Protein AF-A0A7J2KD74-F1 (afdb_monomer_lite)

Secondary structure (DSSP, 8-state):
--SSSTTSS-------GGGGS-HHHHHHHHHHHHHHHHHHGGGGGT-TT-S--STHHHHHHHHHHHHHS-HHIIIIIS-HHHHHHHHHHHHHTTGGGSS-HHHHTTTS---SSHHHHHHHHHHHHHHHHHHHHHHHGGGGT---HHHHHHHHHHHHTTSTTS-GGGS-S-EEEEETTEEEEE-HHHHHHHHHHHHHHTTSSTTS-GGG--HHHHTTS---

pLDDT: mean 84.34, std 18.91, range [33.09, 98.69]

Radius of gyration: 19.99 Å; chains: 1; bounding box: 58×49×63 Å

Structure (mmCIF, N/CA/C/O backbone):
data_AF-A0A7J2KD74-F1
#
_entry.id   AF-A0A7J2KD74-F1
#
loop_
_atom_site.group_PDB
_atom_site.id
_atom_site.type_symbol
_atom_site.label_atom_id
_atom_site.label_alt_id
_atom_site.label_comp_id
_atom_site.label_asym_id
_atom_site.label_entity_id
_atom_site.label_seq_id
_atom_site.pdbx_PDB_ins_code
_atom_site.Cartn_x
_atom_site.Cartn_y
_atom_site.Cartn_z
_atom_site.occupancy
_atom_site.B_iso_or_equiv
_atom_site.auth_seq_id
_atom_site.auth_comp_id
_atom_site.auth_asym_id
_atom_site.auth_atom_id
_atom_site.pdbx_PDB_model_num
ATOM 1 N N . MET A 1 1 ? -39.754 -35.408 4.723 1.00 40.84 1 MET A N 1
ATOM 2 C CA . MET A 1 1 ? -38.298 -35.211 4.537 1.00 40.84 1 MET A CA 1
ATOM 3 C C . MET A 1 1 ? -37.982 -34.084 3.537 1.00 40.84 1 MET A C 1
ATOM 5 O O . MET A 1 1 ? -36.941 -34.108 2.909 1.00 40.84 1 MET A O 1
ATOM 9 N N . GLU A 1 2 ? -38.824 -33.046 3.433 1.00 35.72 2 GLU A N 1
ATOM 10 C CA . GLU A 1 2 ? -38.677 -31.983 2.409 1.00 35.72 2 GLU A CA 1
ATOM 11 C C . GLU A 1 2 ? -38.550 -30.560 2.982 1.00 35.72 2 GLU A C 1
ATOM 13 O O . GLU A 1 2 ? -38.469 -29.590 2.240 1.00 35.72 2 GLU A O 1
ATOM 18 N N . LYS A 1 3 ? -38.487 -30.402 4.312 1.00 38.59 3 LYS A N 1
ATOM 19 C CA . LYS A 1 3 ? -38.403 -29.081 4.970 1.00 38.59 3 LYS A CA 1
ATOM 20 C C . LYS A 1 3 ? -37.010 -28.699 5.493 1.00 38.59 3 LYS A C 1
ATOM 22 O O . LYS A 1 3 ? -36.884 -27.681 6.161 1.00 38.59 3 LYS A O 1
ATOM 27 N N . ILE A 1 4 ? -35.968 -29.481 5.191 1.00 39.81 4 ILE A N 1
ATOM 28 C CA . ILE A 1 4 ? -34.598 -29.238 5.697 1.00 39.81 4 ILE A CA 1
ATOM 29 C C . ILE A 1 4 ? -33.640 -28.719 4.604 1.00 39.81 4 ILE A C 1
ATOM 31 O O . ILE A 1 4 ? -32.608 -28.138 4.921 1.00 39.81 4 ILE A O 1
ATOM 35 N N . LEU A 1 5 ? -33.989 -28.820 3.316 1.00 33.09 5 LEU A N 1
ATOM 36 C CA . LEU A 1 5 ? -33.055 -28.503 2.220 1.00 33.09 5 LEU A CA 1
ATOM 37 C C . LEU A 1 5 ? -33.202 -27.099 1.611 1.00 33.09 5 LEU A C 1
ATOM 39 O O . LEU A 1 5 ? -32.351 -26.676 0.835 1.00 33.09 5 LEU A O 1
ATOM 43 N N . THR A 1 6 ? -34.213 -26.320 1.995 1.00 34.41 6 THR A N 1
ATOM 44 C CA . THR A 1 6 ? -34.460 -24.977 1.433 1.00 34.41 6 THR A CA 1
ATOM 45 C C . THR A 1 6 ? -33.756 -23.830 2.163 1.00 34.41 6 THR A C 1
ATOM 47 O O . THR A 1 6 ? -33.955 -22.673 1.801 1.00 34.41 6 THR A O 1
ATOM 50 N N . ASN A 1 7 ? -32.890 -24.116 3.144 1.00 35.47 7 ASN A N 1
ATOM 51 C CA . ASN A 1 7 ? -32.204 -23.084 3.937 1.00 35.47 7 ASN A CA 1
ATOM 52 C C . ASN A 1 7 ? -30.671 -23.032 3.774 1.00 35.47 7 ASN A C 1
ATOM 54 O O . ASN A 1 7 ? -30.022 -22.261 4.473 1.00 35.47 7 ASN A O 1
ATOM 58 N N . ILE A 1 8 ? -30.082 -23.801 2.849 1.00 37.22 8 ILE A N 1
ATOM 59 C CA . ILE A 1 8 ? -28.614 -23.845 2.657 1.00 37.22 8 ILE A CA 1
ATOM 60 C C . ILE A 1 8 ? -28.118 -22.834 1.598 1.00 37.22 8 ILE A C 1
ATOM 62 O O . ILE A 1 8 ? -26.941 -22.494 1.581 1.00 37.22 8 ILE A O 1
ATOM 66 N N . PHE A 1 9 ? -29.006 -22.262 0.774 1.00 33.84 9 PHE A N 1
ATOM 67 C CA . PHE A 1 9 ? -28.626 -21.343 -0.318 1.00 33.84 9 PHE A CA 1
ATOM 68 C C . PHE A 1 9 ? -29.304 -19.967 -0.288 1.00 33.84 9 PHE A C 1
ATOM 70 O O . PHE A 1 9 ? -29.280 -19.238 -1.278 1.00 33.84 9 PHE A O 1
ATOM 77 N N . ARG A 1 10 ? -29.846 -19.535 0.856 1.00 33.69 10 ARG A N 1
ATOM 78 C CA . ARG A 1 10 ? -29.953 -18.091 1.104 1.00 33.69 10 ARG A CA 1
ATOM 79 C C . ARG A 1 10 ? -28.596 -17.630 1.607 1.00 33.69 10 ARG A C 1
ATOM 81 O O . ARG A 1 10 ? -28.381 -17.566 2.813 1.00 33.69 10 ARG A O 1
ATOM 88 N N . LEU A 1 11 ? -27.673 -17.374 0.674 1.00 36.84 11 LEU A N 1
ATOM 89 C CA . LEU A 1 11 ? -26.428 -16.680 0.994 1.00 36.84 11 LEU A CA 1
ATOM 90 C C . LEU A 1 11 ? -26.834 -15.417 1.772 1.00 36.84 11 LEU A C 1
ATOM 92 O O . LEU A 1 11 ? -27.604 -14.610 1.237 1.00 36.84 11 LEU A O 1
ATOM 96 N N . PRO A 1 12 ? -26.420 -15.260 3.043 1.00 41.44 12 PRO A N 1
ATOM 97 C CA . PRO A 1 12 ? -26.664 -14.015 3.757 1.00 41.44 12 PRO A CA 1
ATOM 98 C C . PRO A 1 12 ? -26.075 -12.890 2.906 1.00 41.44 12 PRO A C 1
ATOM 100 O O . PRO A 1 12 ? -25.105 -13.137 2.190 1.00 41.44 12 PRO A O 1
ATOM 103 N N . LEU A 1 13 ? -26.647 -11.680 2.952 1.00 43.25 13 LEU A N 1
ATOM 104 C CA . LEU A 1 13 ? -26.007 -10.494 2.372 1.00 43.25 13 LEU A CA 1
ATOM 105 C C . LEU A 1 13 ? -24.520 -10.532 2.752 1.00 43.25 13 LEU A C 1
ATOM 107 O O . LEU A 1 13 ? -24.180 -10.301 3.913 1.00 43.25 13 LEU A O 1
ATOM 111 N N . HIS A 1 14 ? -23.651 -10.922 1.815 1.00 54.16 14 HIS A N 1
ATOM 112 C CA . HIS A 1 14 ? -22.238 -11.089 2.109 1.00 54.16 14 HIS A CA 1
ATOM 113 C C . HIS A 1 14 ? -21.704 -9.686 2.349 1.00 54.16 14 HIS A C 1
ATOM 115 O O . HIS A 1 14 ? -21.514 -8.915 1.408 1.00 54.16 14 HIS A O 1
ATOM 121 N N . TYR A 1 15 ? -21.521 -9.330 3.620 1.00 58.81 15 TYR A N 1
ATOM 122 C CA .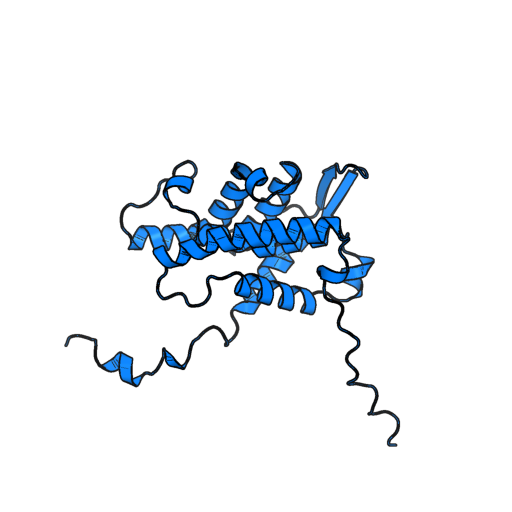 TYR A 1 15 ? -20.925 -8.061 3.991 1.00 58.81 15 TYR A CA 1
ATOM 123 C C . TYR A 1 15 ? -19.552 -7.975 3.326 1.00 58.81 15 TYR A C 1
ATOM 125 O O . TYR A 1 15 ? -18.703 -8.864 3.459 1.00 58.81 15 TYR A O 1
ATOM 133 N N . THR A 1 16 ? -19.349 -6.912 2.553 1.00 84.06 16 THR A N 1
ATOM 134 C CA . THR A 1 16 ? -18.037 -6.637 1.982 1.00 84.06 16 THR A CA 1
ATOM 135 C C . THR A 1 16 ? -17.144 -6.090 3.085 1.00 84.06 16 THR A C 1
ATOM 137 O O . THR A 1 16 ? -17.593 -5.358 3.962 1.00 84.06 16 THR A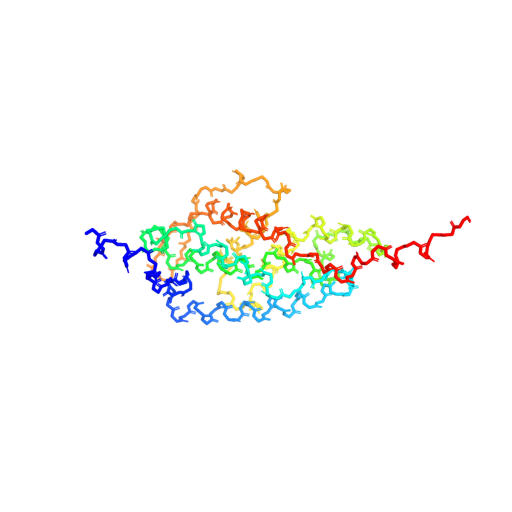 O 1
ATOM 140 N N . ILE A 1 17 ? -15.850 -6.394 3.059 1.00 89.19 17 ILE A N 1
ATOM 141 C CA . ILE A 1 17 ? -14.899 -5.869 4.050 1.00 89.19 17 ILE A CA 1
ATOM 142 C C . ILE A 1 17 ? -14.964 -4.327 4.166 1.00 89.19 17 ILE A C 1
ATOM 144 O O . ILE A 1 17 ? -14.778 -3.759 5.241 1.00 89.19 17 ILE A O 1
ATOM 148 N N . GLN A 1 18 ? -15.348 -3.646 3.083 1.00 88.94 18 GLN A N 1
ATOM 149 C CA . GLN A 1 18 ? -15.584 -2.203 3.026 1.00 88.94 18 GLN A CA 1
ATOM 150 C C . GLN A 1 18 ? -16.754 -1.729 3.913 1.00 88.94 18 GLN A C 1
ATOM 152 O O . GLN A 1 18 ? -16.738 -0.584 4.372 1.00 88.94 18 GLN A O 1
ATOM 157 N N . THR A 1 19 ? -17.767 -2.557 4.201 1.00 90.25 19 THR A N 1
ATOM 158 C CA . THR A 1 19 ? -18.873 -2.178 5.103 1.00 90.25 19 THR A CA 1
ATOM 159 C C . THR A 1 19 ? -18.422 -2.026 6.550 1.00 90.25 19 THR A C 1
ATOM 161 O O . THR A 1 19 ? -19.084 -1.326 7.308 1.00 90.25 19 THR A O 1
ATOM 164 N N . CYS A 1 20 ? -17.287 -2.624 6.926 1.00 89.69 20 CYS A N 1
ATOM 165 C CA . CYS A 1 20 ? -16.698 -2.507 8.261 1.00 89.69 20 CYS A CA 1
ATOM 166 C C . CYS A 1 20 ? -16.001 -1.151 8.493 1.00 89.69 20 CYS A C 1
ATOM 168 O O . CYS A 1 20 ? -15.504 -0.891 9.588 1.00 89.69 20 CYS A O 1
ATOM 170 N N . LEU A 1 21 ? -15.944 -0.284 7.473 1.00 93.69 21 LEU A N 1
ATOM 171 C CA . LEU A 1 21 ? -15.274 1.009 7.549 1.00 93.69 21 LEU A CA 1
ATOM 172 C C . LEU A 1 21 ? -16.235 2.171 7.855 1.00 93.69 21 LEU A C 1
ATOM 174 O O . LEU A 1 21 ? -17.292 2.279 7.218 1.00 93.69 21 LEU A O 1
ATOM 178 N N . PRO A 1 22 ? -15.838 3.112 8.735 1.00 94.00 22 PRO A N 1
ATOM 179 C CA . PRO A 1 22 ? -16.508 4.400 8.864 1.00 94.00 22 PRO A CA 1
ATOM 180 C C . PRO A 1 22 ? -16.363 5.234 7.581 1.00 94.00 22 PRO A C 1
ATOM 182 O O . PRO A 1 22 ? -15.432 5.054 6.788 1.00 94.00 22 PRO A O 1
ATOM 185 N N . THR A 1 23 ? -17.267 6.198 7.394 1.00 94.56 23 THR A N 1
ATOM 186 C CA . THR A 1 23 ? -17.315 7.073 6.208 1.00 94.56 23 THR A CA 1
ATOM 187 C C . THR A 1 23 ? -16.005 7.825 5.964 1.00 94.56 23 THR A C 1
ATOM 189 O O . THR A 1 23 ? -15.590 7.978 4.817 1.00 94.56 23 THR A O 1
ATOM 192 N N . SER A 1 24 ? -15.305 8.235 7.026 1.00 93.50 24 SER A N 1
ATOM 193 C CA . SER A 1 24 ? -14.005 8.911 6.927 1.00 93.50 24 SER A CA 1
ATOM 194 C C . SER A 1 24 ? -12.965 8.069 6.178 1.00 93.50 24 SER A C 1
ATOM 196 O O . SER A 1 24 ? -12.343 8.558 5.236 1.00 93.50 24 SER A O 1
ATOM 198 N N . TYR A 1 25 ? -12.819 6.785 6.518 1.00 95.62 25 TYR A N 1
ATOM 199 C CA . TYR A 1 25 ? -11.878 5.890 5.837 1.00 95.62 25 TYR A CA 1
ATOM 200 C C . TYR A 1 25 ? -12.321 5.537 4.419 1.00 95.62 25 TYR A C 1
ATOM 202 O O . TYR A 1 25 ? -11.478 5.467 3.527 1.00 95.62 25 TYR A O 1
ATOM 210 N N . LYS A 1 26 ? -13.628 5.403 4.166 1.00 95.56 26 LYS A N 1
ATOM 211 C CA . LYS A 1 26 ? -14.151 5.223 2.800 1.00 95.56 26 LYS A CA 1
ATOM 212 C C . LYS A 1 26 ? -13.781 6.402 1.892 1.00 95.56 26 LYS A C 1
ATOM 214 O O . LYS A 1 26 ? -13.341 6.191 0.764 1.00 95.56 26 LYS A O 1
ATOM 219 N N . ASN A 1 27 ? -13.876 7.633 2.398 1.00 95.00 27 ASN A N 1
ATOM 220 C CA . ASN A 1 27 ? -13.474 8.831 1.656 1.00 95.00 27 ASN A CA 1
ATOM 221 C C . ASN A 1 27 ? -11.962 8.868 1.386 1.00 95.00 27 ASN A C 1
ATOM 223 O O . ASN A 1 27 ? -11.555 9.174 0.264 1.00 95.00 27 ASN A O 1
ATOM 227 N N . LYS A 1 28 ? -11.127 8.497 2.369 1.00 95.69 28 LYS A N 1
ATOM 228 C CA . LYS A 1 28 ? -9.672 8.368 2.163 1.00 95.69 28 LYS A CA 1
ATOM 229 C C . LYS A 1 28 ? -9.358 7.334 1.079 1.00 95.69 28 LYS A C 1
ATOM 231 O O . LYS A 1 28 ? -8.619 7.642 0.149 1.00 95.69 28 LYS A O 1
ATOM 236 N N . LEU A 1 29 ? -9.990 6.159 1.126 1.00 97.19 29 LEU A N 1
ATOM 237 C CA . LEU A 1 29 ? -9.819 5.118 0.106 1.00 97.19 29 LEU A CA 1
ATOM 238 C C . LEU A 1 29 ? -10.246 5.576 -1.287 1.00 97.19 29 LEU A C 1
ATOM 240 O O . LEU A 1 29 ? -9.561 5.259 -2.251 1.00 97.19 29 LEU A O 1
ATOM 244 N N . LYS A 1 30 ? -11.324 6.357 -1.414 1.00 95.88 30 LYS A N 1
ATOM 245 C CA . LYS A 1 30 ? -11.745 6.919 -2.707 1.00 95.88 30 LYS A CA 1
ATOM 246 C C . LYS A 1 30 ? -10.653 7.799 -3.325 1.00 95.88 30 LYS A C 1
ATOM 248 O O . LYS A 1 30 ? -10.404 7.709 -4.526 1.00 95.88 30 LYS A O 1
ATOM 253 N N . ASN A 1 31 ? -9.982 8.618 -2.514 1.00 95.19 31 ASN A N 1
ATOM 254 C CA . ASN A 1 31 ? -8.880 9.467 -2.973 1.00 95.19 31 ASN A CA 1
ATOM 255 C C . ASN A 1 31 ? -7.643 8.644 -3.352 1.00 95.19 31 ASN A C 1
ATOM 257 O O . ASN A 1 31 ? -7.072 8.871 -4.420 1.00 95.19 31 ASN A O 1
ATOM 261 N N . ILE A 1 32 ? -7.288 7.653 -2.528 1.00 97.50 32 ILE A N 1
ATOM 262 C CA . ILE A 1 32 ? -6.190 6.716 -2.801 1.00 97.50 32 ILE A CA 1
ATOM 263 C C . ILE A 1 32 ? -6.448 5.968 -4.111 1.00 97.50 32 ILE A C 1
ATOM 265 O O . ILE A 1 32 ? -5.613 6.022 -5.009 1.00 97.50 32 ILE A O 1
ATOM 269 N N . LYS A 1 33 ? -7.634 5.364 -4.264 1.00 96.06 33 LYS A N 1
ATOM 270 C CA . LYS A 1 33 ? -8.075 4.673 -5.481 1.00 96.06 33 LYS A CA 1
ATOM 271 C C . LYS A 1 33 ? -7.946 5.577 -6.704 1.00 96.06 33 LYS A C 1
ATOM 273 O O . LYS A 1 33 ? -7.356 5.171 -7.701 1.00 96.06 33 LYS A O 1
ATOM 278 N N . ARG A 1 34 ? -8.455 6.815 -6.631 1.00 94.94 34 ARG A N 1
ATOM 279 C CA . ARG A 1 34 ? -8.388 7.779 -7.743 1.00 94.94 34 ARG A CA 1
ATOM 280 C C . ARG A 1 34 ? -6.946 8.065 -8.159 1.00 94.94 34 ARG A C 1
ATOM 282 O O . ARG A 1 34 ? -6.654 8.084 -9.351 1.00 94.94 34 ARG A O 1
ATOM 289 N N . HIS A 1 35 ? -6.057 8.301 -7.196 1.00 95.56 35 HIS A N 1
ATOM 290 C CA . HIS A 1 35 ? -4.662 8.613 -7.495 1.00 95.56 35 HIS A CA 1
ATOM 291 C C . HIS A 1 35 ? -3.889 7.390 -8.005 1.00 95.56 35 HIS A C 1
ATOM 293 O O . HIS A 1 35 ? -3.173 7.503 -8.996 1.00 95.56 35 HIS A O 1
ATOM 299 N N . ALA A 1 36 ? -4.093 6.218 -7.399 1.00 95.62 36 ALA A N 1
ATOM 300 C CA . ALA A 1 36 ? -3.517 4.963 -7.869 1.00 95.62 36 ALA A CA 1
ATOM 301 C C . ALA A 1 36 ? -3.945 4.652 -9.311 1.00 95.62 36 ALA A C 1
ATOM 303 O O . ALA A 1 36 ? -3.089 4.382 -10.145 1.00 95.62 36 ALA A O 1
ATOM 304 N N . SER A 1 37 ? -5.236 4.806 -9.632 1.00 92.81 37 SER A N 1
ATOM 305 C CA . SER A 1 37 ? -5.760 4.628 -10.999 1.00 92.81 37 SER A CA 1
ATOM 306 C C . SER A 1 37 ? -5.073 5.570 -11.993 1.00 92.81 37 SER A C 1
ATOM 308 O O . SER A 1 37 ? -4.687 5.164 -13.083 1.00 92.81 37 SER A O 1
ATOM 310 N N . PHE A 1 38 ? -4.879 6.840 -11.616 1.00 92.62 38 PHE A N 1
ATOM 311 C CA . PHE A 1 38 ? -4.185 7.812 -12.464 1.00 92.62 38 PHE A CA 1
ATOM 312 C C . PHE A 1 38 ? -2.737 7.398 -12.769 1.00 92.62 38 PHE A C 1
ATOM 314 O O . PHE A 1 38 ? -2.297 7.538 -13.907 1.00 92.62 38 PHE A O 1
ATOM 321 N N . ILE A 1 39 ? -2.010 6.876 -11.777 1.00 93.56 39 ILE A N 1
ATOM 322 C CA . ILE A 1 39 ? -0.637 6.386 -11.966 1.00 93.56 39 ILE A CA 1
ATOM 323 C C . ILE A 1 39 ? -0.639 5.126 -12.836 1.00 93.56 39 ILE A C 1
ATOM 325 O O . ILE A 1 39 ? 0.099 5.062 -13.816 1.00 93.56 39 ILE A O 1
ATOM 329 N N . LEU A 1 40 ? -1.487 4.147 -12.515 1.00 90.94 40 LEU A N 1
ATOM 330 C CA . LEU A 1 40 ? -1.540 2.848 -13.190 1.00 90.94 40 LEU A CA 1
ATOM 331 C C . LEU A 1 40 ? -1.846 2.961 -14.685 1.00 90.94 40 LEU A C 1
ATOM 333 O O . LEU A 1 40 ? -1.246 2.229 -15.467 1.00 90.94 40 LEU A O 1
ATOM 337 N N . ARG A 1 41 ? -2.646 3.945 -15.113 1.00 87.88 41 ARG A N 1
ATOM 338 C CA . ARG A 1 41 ? -2.886 4.231 -16.541 1.00 87.88 41 ARG A CA 1
ATOM 339 C C . ARG A 1 41 ? -1.613 4.470 -17.352 1.00 87.88 41 ARG A C 1
ATOM 341 O O . ARG A 1 41 ? -1.605 4.220 -18.550 1.00 87.88 41 ARG A O 1
ATOM 348 N N . ASN A 1 42 ? -0.531 4.943 -16.734 1.00 88.88 42 ASN A N 1
ATOM 349 C CA . ASN A 1 42 ? 0.737 5.146 -17.439 1.00 88.88 42 ASN A CA 1
ATOM 350 C C . ASN A 1 42 ? 1.477 3.837 -17.738 1.00 88.88 42 ASN A C 1
ATOM 352 O O . ASN A 1 42 ? 2.375 3.847 -18.576 1.00 88.88 42 ASN A O 1
ATOM 356 N N . SER A 1 43 ? 1.124 2.723 -17.092 1.00 85.25 43 SER A N 1
ATOM 357 C CA . SER A 1 43 ? 1.774 1.426 -17.326 1.00 85.25 43 SER A CA 1
ATOM 358 C C . SER A 1 43 ? 1.631 0.950 -18.776 1.00 85.25 43 SER A C 1
ATOM 360 O O . SER A 1 43 ? 2.544 0.308 -19.293 1.00 85.25 43 SER A O 1
ATOM 362 N N . ILE A 1 44 ? 0.566 1.361 -19.479 1.00 80.94 44 ILE A N 1
ATOM 363 C CA . ILE A 1 44 ? 0.349 1.057 -20.901 1.00 80.94 44 ILE A CA 1
ATOM 364 C C . ILE A 1 44 ? 1.488 1.566 -21.796 1.00 80.94 44 ILE A C 1
ATOM 366 O O . ILE A 1 44 ? 1.793 0.953 -22.814 1.00 80.94 44 ILE A O 1
ATOM 370 N N . LYS A 1 45 ? 2.187 2.638 -21.386 1.00 81.38 45 LYS A N 1
ATOM 371 C CA . LYS A 1 45 ? 3.364 3.168 -22.099 1.00 81.38 45 LYS A CA 1
ATOM 372 C C . LYS A 1 45 ? 4.527 2.173 -22.116 1.00 81.38 45 LYS A C 1
ATOM 374 O O . LYS A 1 45 ? 5.369 2.221 -23.008 1.00 81.38 45 LYS A O 1
ATOM 379 N N . PHE A 1 46 ? 4.594 1.296 -21.115 1.00 78.81 46 PHE A N 1
ATOM 380 C CA . PHE A 1 46 ? 5.672 0.324 -20.941 1.00 78.81 46 PHE A CA 1
ATOM 381 C C . PHE A 1 46 ? 5.220 -1.103 -21.277 1.00 78.81 46 PHE A C 1
ATOM 383 O O . PHE A 1 46 ? 6.050 -1.924 -21.670 1.00 78.81 46 PHE A O 1
ATOM 390 N N . PHE A 1 47 ? 3.923 -1.399 -21.162 1.00 78.50 47 PHE A N 1
ATOM 391 C CA . PHE A 1 47 ? 3.362 -2.745 -21.284 1.00 78.50 47 PHE A CA 1
ATOM 392 C C . PHE A 1 47 ? 2.096 -2.781 -22.159 1.00 78.50 47 PHE A C 1
ATOM 394 O O . PHE A 1 47 ? 1.026 -3.162 -21.704 1.00 78.50 47 PHE A O 1
ATOM 401 N N . GLU A 1 48 ? 2.239 -2.430 -23.438 1.00 62.00 48 GLU A N 1
ATOM 402 C CA . GLU A 1 48 ? 1.147 -2.344 -24.429 1.00 62.00 48 GLU A CA 1
ATOM 403 C C . GLU A 1 48 ? 0.239 -3.592 -24.513 1.00 62.00 48 GLU A C 1
ATOM 405 O O . GLU A 1 48 ? -0.966 -3.461 -24.693 1.00 62.00 48 GLU A O 1
ATOM 410 N N . TYR A 1 49 ? 0.796 -4.797 -24.336 1.00 56.06 49 TYR A N 1
ATOM 411 C CA . TYR A 1 49 ? 0.066 -6.073 -24.448 1.00 56.06 49 TYR A CA 1
ATOM 412 C C . TYR A 1 49 ? -0.315 -6.705 -23.096 1.00 56.06 49 TYR A C 1
ATOM 414 O O . TYR A 1 49 ? -0.753 -7.854 -23.059 1.00 56.06 49 TYR A O 1
ATOM 422 N N . TYR A 1 50 ? -0.115 -6.008 -21.972 1.00 54.06 50 TYR A N 1
ATOM 423 C CA . TYR A 1 50 ? -0.588 -6.480 -20.668 1.00 54.06 50 TYR A CA 1
ATOM 424 C C . TYR A 1 50 ? -2.012 -5.971 -20.433 1.00 54.06 50 TYR A C 1
ATOM 426 O O . TYR A 1 50 ? -2.242 -4.789 -20.204 1.00 54.06 50 TYR A O 1
ATOM 434 N N . VAL A 1 51 ? -2.964 -6.896 -20.517 1.00 50.44 51 VAL A N 1
ATOM 435 C CA . VAL A 1 51 ? -4.403 -6.628 -20.680 1.00 50.44 51 VAL A CA 1
ATOM 436 C C . VAL A 1 51 ? -5.101 -6.162 -19.392 1.00 50.44 51 VAL A C 1
ATOM 438 O O . VAL A 1 51 ? -6.193 -5.614 -19.453 1.00 50.44 51 VAL A O 1
ATOM 441 N N . ASP A 1 52 ? -4.461 -6.280 -18.230 1.00 56.47 52 ASP A N 1
ATOM 442 C CA . ASP A 1 52 ? -5.052 -5.917 -16.936 1.00 56.47 52 ASP A CA 1
ATOM 443 C C . ASP A 1 52 ? -4.130 -4.959 -16.173 1.00 56.47 52 ASP A C 1
ATOM 445 O O . ASP A 1 52 ? -3.313 -5.360 -15.342 1.00 56.47 52 ASP A O 1
ATOM 449 N N . HIS A 1 53 ? -4.235 -3.670 -16.478 1.00 58.81 53 HIS A N 1
ATOM 450 C CA . HIS A 1 53 ? -3.478 -2.613 -15.802 1.00 58.81 53 HIS A CA 1
ATOM 451 C C . HIS A 1 53 ? -4.361 -1.477 -15.302 1.00 58.81 53 HIS A C 1
ATOM 453 O O . HIS A 1 53 ? -3.958 -0.313 -15.250 1.00 58.81 53 HIS A O 1
ATOM 459 N N . ASP A 1 54 ? -5.577 -1.819 -14.913 1.00 70.00 54 ASP A N 1
ATOM 460 C CA . ASP A 1 54 ? -6.515 -0.837 -14.425 1.00 70.00 54 ASP A CA 1
ATOM 461 C C . ASP A 1 54 ? -7.062 -1.294 -13.071 1.00 70.00 54 ASP A C 1
ATOM 463 O O . ASP A 1 54 ? -6.876 -2.434 -12.628 1.00 70.00 54 ASP A O 1
ATOM 467 N N . ILE A 1 55 ? -7.580 -0.336 -12.321 1.00 83.75 55 ILE A N 1
ATOM 468 C CA . ILE A 1 55 ? -7.969 -0.456 -10.914 1.00 83.75 55 ILE A CA 1
ATOM 469 C C . ILE A 1 55 ? -8.887 -1.663 -10.612 1.00 83.75 55 ILE A C 1
ATOM 471 O O . ILE A 1 55 ? -9.005 -2.086 -9.463 1.00 83.75 55 ILE A O 1
ATOM 475 N N . GLU A 1 56 ? -9.498 -2.236 -11.643 1.00 84.19 56 GLU A N 1
ATOM 476 C CA . GLU A 1 56 ? -10.221 -3.500 -11.709 1.00 84.19 56 GLU A CA 1
ATOM 477 C C . GLU A 1 56 ? -9.424 -4.672 -11.124 1.00 84.19 56 GLU A C 1
ATOM 479 O O . GLU A 1 56 ? -10.004 -5.460 -10.379 1.00 84.19 56 GLU A O 1
ATOM 484 N N . HIS A 1 57 ? -8.110 -4.768 -11.378 1.00 86.94 57 HIS A N 1
ATOM 485 C CA . HIS A 1 57 ? -7.252 -5.787 -10.751 1.00 86.94 57 HIS A CA 1
ATOM 486 C C . HIS A 1 57 ? -7.298 -5.668 -9.228 1.00 86.94 57 HIS A C 1
ATOM 488 O O . HIS A 1 57 ? -7.631 -6.620 -8.524 1.00 86.94 57 HIS A O 1
ATOM 494 N N . ALA A 1 58 ? -7.080 -4.461 -8.707 1.00 91.44 58 ALA A N 1
ATOM 495 C CA . ALA A 1 58 ? -7.163 -4.223 -7.273 1.00 91.44 58 ALA A CA 1
ATOM 496 C C . ALA A 1 58 ? -8.566 -4.532 -6.715 1.00 91.44 58 ALA A C 1
ATOM 498 O O . ALA A 1 58 ? -8.670 -5.071 -5.618 1.00 91.44 58 ALA A O 1
ATOM 499 N N . GLU A 1 59 ? -9.646 -4.251 -7.452 1.00 92.25 59 GLU A N 1
ATOM 500 C CA . GLU A 1 59 ? -11.013 -4.602 -7.033 1.00 92.25 59 GLU A CA 1
ATOM 501 C C . GLU A 1 59 ? -11.246 -6.121 -6.980 1.00 92.25 59 GLU A C 1
ATOM 503 O O . GLU A 1 59 ? -11.868 -6.609 -6.031 1.00 92.25 59 GLU A O 1
ATOM 508 N N . ARG A 1 60 ? -10.709 -6.892 -7.935 1.00 90.81 60 ARG A N 1
ATOM 509 C CA . ARG A 1 60 ? -10.748 -8.364 -7.882 1.00 90.81 60 ARG A CA 1
ATOM 510 C C . ARG A 1 60 ? -9.945 -8.900 -6.702 1.00 90.81 60 ARG A C 1
ATOM 512 O O . ARG A 1 60 ? -10.447 -9.740 -5.956 1.00 90.81 60 ARG A O 1
ATOM 519 N N . VAL A 1 61 ? -8.760 -8.347 -6.443 1.00 92.81 61 VAL A N 1
ATOM 520 C CA . VAL A 1 61 ? -7.967 -8.690 -5.253 1.00 92.81 61 VAL A CA 1
ATOM 521 C C . VAL A 1 61 ? -8.745 -8.372 -3.971 1.00 92.81 61 VAL A C 1
ATOM 523 O O . VAL A 1 61 ? -8.786 -9.199 -3.062 1.00 92.81 61 VAL A O 1
ATOM 526 N N . ILE A 1 62 ? -9.447 -7.236 -3.890 1.00 95.00 62 ILE A N 1
ATOM 527 C CA . ILE A 1 62 ? -10.328 -6.908 -2.752 1.00 95.00 62 ILE A CA 1
ATOM 528 C C . ILE A 1 62 ? -11.467 -7.926 -2.619 1.00 95.00 62 ILE A C 1
ATOM 530 O O . ILE A 1 62 ? -11.810 -8.317 -1.499 1.00 95.00 62 ILE A O 1
ATOM 534 N N . HIS A 1 63 ? -12.049 -8.376 -3.732 1.00 92.62 63 HIS A N 1
ATOM 535 C CA . HIS A 1 63 ? -13.065 -9.424 -3.722 1.00 92.62 63 HIS A CA 1
ATOM 536 C C . HIS A 1 63 ? -12.511 -10.735 -3.147 1.00 92.62 63 HIS A C 1
ATOM 538 O O . HIS A 1 63 ? -13.128 -11.315 -2.253 1.00 92.62 63 HIS A O 1
ATOM 544 N N . ILE A 1 64 ? -11.316 -11.150 -3.570 1.00 93.38 64 ILE A N 1
ATOM 545 C CA . ILE A 1 64 ? -10.636 -12.340 -3.043 1.00 93.38 64 ILE A CA 1
ATOM 546 C C . ILE A 1 64 ? -10.320 -12.171 -1.553 1.00 93.38 64 ILE A C 1
ATOM 548 O O . ILE A 1 64 ? -10.615 -13.066 -0.766 1.00 93.38 64 ILE A O 1
ATOM 552 N N . ILE A 1 65 ? -9.815 -11.010 -1.117 1.00 95.31 65 ILE A N 1
ATOM 553 C CA . ILE A 1 65 ? -9.621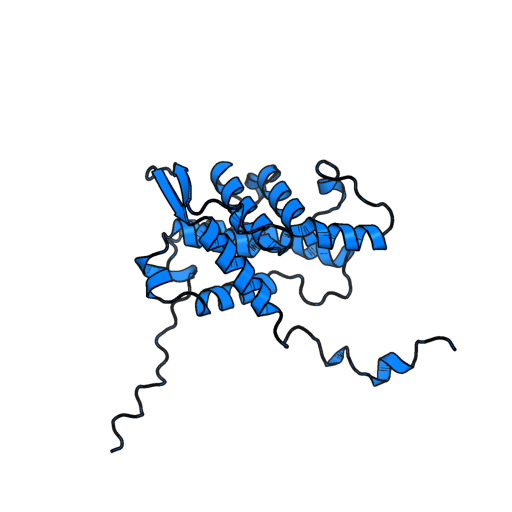 -10.698 0.312 1.00 95.31 65 ILE A CA 1
ATOM 554 C C . ILE A 1 65 ? -10.940 -10.869 1.078 1.00 95.31 65 ILE A C 1
ATOM 556 O O . ILE A 1 65 ? -10.959 -11.434 2.172 1.00 95.31 65 ILE A O 1
ATOM 560 N N . ASN A 1 66 ? -12.060 -10.414 0.512 1.00 93.25 66 ASN A N 1
ATOM 561 C CA . ASN A 1 66 ? -13.371 -10.546 1.140 1.00 93.25 66 ASN A CA 1
ATOM 562 C C . ASN A 1 66 ? -13.840 -12.007 1.272 1.00 93.25 66 ASN A C 1
ATOM 564 O O . ASN A 1 66 ? -14.598 -12.302 2.197 1.00 93.25 66 ASN A O 1
ATOM 568 N N . GLN A 1 67 ? -13.406 -12.891 0.370 1.00 91.19 67 GLN A N 1
ATOM 569 C CA . GLN A 1 67 ? -13.668 -14.332 0.430 1.00 91.19 67 GLN A CA 1
ATOM 570 C C . GLN A 1 67 ? -12.704 -15.071 1.370 1.00 91.19 67 GLN A C 1
ATOM 572 O O . GLN A 1 67 ? -13.123 -15.990 2.068 1.00 91.19 67 GLN A O 1
ATOM 577 N N . LEU A 1 68 ? -11.436 -14.653 1.428 1.00 92.06 68 LEU A N 1
ATOM 578 C CA . LEU A 1 68 ? -10.414 -15.238 2.302 1.00 92.06 68 LEU A CA 1
ATOM 579 C C . LEU A 1 68 ? -10.669 -14.956 3.784 1.00 92.06 68 LEU A C 1
ATOM 581 O O . LEU A 1 68 ? -10.383 -15.791 4.642 1.00 92.06 68 LEU A O 1
ATOM 585 N N . LEU A 1 69 ? -11.173 -13.765 4.107 1.00 92.00 69 LEU A N 1
ATOM 586 C CA . LEU A 1 69 ? -11.437 -13.376 5.486 1.00 92.00 69 LEU A CA 1
ATOM 587 C C . LEU A 1 69 ? -12.842 -13.814 5.902 1.00 92.00 69 LEU A C 1
ATOM 589 O O . LEU A 1 69 ? -13.829 -13.461 5.265 1.00 92.00 69 LEU A O 1
ATOM 593 N N . THR A 1 70 ? -12.952 -14.527 7.021 1.00 90.31 70 THR A N 1
ATOM 594 C CA . THR A 1 70 ? -14.254 -14.867 7.613 1.00 90.31 70 THR A CA 1
ATOM 595 C C . THR A 1 70 ? -14.907 -13.641 8.257 1.00 90.31 70 THR A C 1
ATOM 597 O O . THR A 1 70 ? -14.225 -12.680 8.620 1.00 90.31 70 THR A O 1
ATOM 600 N N . GLU A 1 71 ? -16.226 -13.671 8.476 1.00 87.19 71 GLU A N 1
ATOM 601 C CA . GLU A 1 71 ? -16.935 -12.590 9.186 1.00 87.19 71 GLU A CA 1
ATOM 602 C C . GLU A 1 71 ? -16.386 -12.350 10.600 1.00 87.19 71 GLU A C 1
ATOM 604 O O . GLU A 1 71 ? -16.329 -11.210 11.064 1.00 87.19 71 GLU A O 1
ATOM 609 N N . GLU A 1 72 ? -15.918 -13.406 11.273 1.00 87.94 72 GLU A N 1
ATOM 610 C CA . GLU A 1 72 ? -15.238 -13.282 12.563 1.00 87.94 72 GLU A CA 1
ATOM 611 C C . GLU A 1 72 ? -13.962 -12.443 12.434 1.00 87.94 72 GLU A C 1
ATOM 613 O O . GLU A 1 72 ? -13.745 -11.522 13.223 1.00 87.94 72 GLU A O 1
ATOM 618 N N . ILE A 1 73 ? -13.136 -12.706 11.417 1.00 88.12 73 ILE A N 1
ATOM 619 C CA . ILE A 1 73 ? -11.907 -11.941 11.201 1.00 88.12 73 ILE A CA 1
ATOM 620 C C . ILE A 1 73 ? -12.239 -10.491 10.829 1.00 88.12 73 ILE A C 1
ATOM 622 O O . ILE A 1 73 ? -11.706 -9.576 11.461 1.00 88.12 73 ILE A O 1
ATOM 626 N N . LYS A 1 74 ? -13.152 -10.276 9.869 1.00 86.62 74 LYS A N 1
ATOM 627 C CA . LYS A 1 74 ? -13.546 -8.937 9.396 1.00 86.62 74 LYS A CA 1
ATOM 628 C C . LYS A 1 74 ? -14.107 -8.059 10.515 1.00 86.62 74 LYS A C 1
ATOM 630 O O . LYS A 1 74 ? -13.794 -6.876 10.561 1.00 86.62 74 LYS A O 1
ATOM 635 N N . ARG A 1 75 ? -14.946 -8.616 11.397 1.00 83.62 75 ARG A N 1
ATOM 636 C CA . ARG A 1 75 ? -15.711 -7.828 12.383 1.00 83.62 75 ARG A CA 1
ATOM 637 C C . ARG A 1 75 ? -15.134 -7.835 13.790 1.00 83.62 75 ARG A C 1
ATOM 639 O O . ARG A 1 75 ? -15.391 -6.891 14.531 1.00 83.62 75 ARG A O 1
ATOM 646 N N . LYS A 1 76 ? -14.439 -8.903 14.193 1.00 84.19 76 LYS A N 1
ATOM 647 C CA . LYS A 1 76 ? -14.003 -9.089 15.588 1.00 84.19 76 LYS A CA 1
ATOM 648 C C . LYS A 1 76 ? -12.493 -9.041 15.774 1.00 84.19 76 LYS A C 1
ATOM 650 O O . LYS A 1 76 ? -12.053 -8.731 16.876 1.00 84.19 76 LYS A O 1
ATOM 655 N N . ARG A 1 77 ? -11.699 -9.360 14.743 1.00 88.56 77 ARG A N 1
ATOM 656 C CA . ARG A 1 77 ? -10.231 -9.431 14.874 1.00 88.56 77 ARG A CA 1
ATOM 657 C C . ARG A 1 77 ? -9.500 -8.261 14.231 1.00 88.56 77 ARG A C 1
ATOM 659 O O . ARG A 1 77 ? -8.515 -7.804 14.801 1.00 88.56 77 ARG A O 1
ATOM 666 N N . LEU A 1 78 ? -9.967 -7.779 13.081 1.00 93.44 78 LEU A N 1
ATOM 667 C CA . LEU A 1 78 ? -9.384 -6.615 12.420 1.00 93.44 78 LEU A CA 1
ATOM 668 C C . LEU A 1 78 ? -10.022 -5.318 12.909 1.00 93.44 78 LEU A C 1
ATOM 670 O O . LEU A 1 78 ? -11.243 -5.167 12.940 1.00 93.44 78 LEU A O 1
ATOM 674 N N . LYS A 1 79 ? -9.181 -4.340 13.238 1.00 94.56 79 LYS A N 1
ATOM 675 C CA . LYS A 1 79 ? -9.629 -2.976 13.529 1.00 94.56 79 LYS A CA 1
ATOM 676 C C . LYS A 1 79 ? -10.035 -2.285 12.223 1.00 94.56 79 LYS A C 1
ATOM 678 O O . LYS A 1 79 ? -9.384 -2.506 11.199 1.00 94.56 79 LYS A O 1
ATOM 683 N N . PRO A 1 80 ? -11.000 -1.344 12.239 1.00 95.06 80 PRO A N 1
ATOM 684 C CA . PRO A 1 80 ? -11.352 -0.570 11.046 1.00 95.06 80 PRO A CA 1
ATOM 685 C C . PRO A 1 80 ? -10.147 0.116 10.385 1.00 95.06 80 PRO A C 1
ATOM 687 O O . PRO A 1 80 ? -10.069 0.200 9.164 1.00 95.06 80 PRO A O 1
ATOM 690 N N . TYR A 1 81 ? -9.168 0.558 11.179 1.00 96.56 81 TYR A N 1
ATOM 691 C CA . TYR A 1 81 ? -7.941 1.149 10.650 1.00 96.56 81 TYR A CA 1
ATOM 692 C C . TYR A 1 81 ? -7.031 0.127 9.944 1.00 96.56 81 TYR A C 1
ATOM 694 O O . TYR A 1 81 ? -6.424 0.451 8.933 1.00 96.56 81 TYR A O 1
ATOM 702 N N . GLU A 1 82 ? -6.973 -1.126 10.406 1.00 97.81 82 GLU A N 1
ATOM 703 C CA . GLU A 1 82 ? -6.218 -2.196 9.731 1.00 97.81 82 GLU A CA 1
ATOM 704 C C . GLU A 1 82 ? -6.862 -2.582 8.398 1.00 97.81 82 GLU A C 1
ATOM 706 O O . GLU A 1 82 ? -6.160 -2.776 7.409 1.00 97.81 82 GLU A O 1
ATOM 711 N N . ILE A 1 83 ? -8.198 -2.618 8.350 1.00 97.62 83 ILE A N 1
ATOM 712 C CA . ILE A 1 83 ? -8.951 -2.806 7.104 1.00 97.62 83 ILE A CA 1
ATOM 713 C C . ILE A 1 83 ? -8.657 -1.658 6.135 1.00 97.62 83 ILE A C 1
ATOM 715 O O . ILE A 1 83 ? -8.392 -1.896 4.960 1.00 97.62 83 ILE A O 1
ATOM 719 N N . TYR A 1 84 ? -8.661 -0.414 6.622 1.00 97.94 84 TYR A N 1
ATOM 720 C CA . TYR A 1 84 ? -8.290 0.749 5.820 1.00 97.94 84 TYR A CA 1
ATOM 721 C C . TYR A 1 84 ? -6.878 0.606 5.232 1.00 97.94 84 TYR A C 1
ATOM 723 O O . TYR A 1 84 ? -6.715 0.762 4.024 1.00 97.94 84 TYR A O 1
ATOM 731 N N . LEU A 1 85 ? -5.883 0.260 6.053 1.00 98.44 85 LEU A N 1
ATOM 732 C CA . LEU A 1 85 ? -4.497 0.078 5.615 1.00 98.44 85 LEU A CA 1
ATOM 733 C C . LEU A 1 85 ? -4.359 -1.045 4.578 1.00 98.44 85 LEU A C 1
ATOM 735 O O . LEU A 1 85 ? -3.656 -0.869 3.585 1.00 98.44 85 LEU A O 1
ATOM 739 N N . LEU A 1 86 ? -5.056 -2.170 4.776 1.00 98.62 86 LEU A N 1
ATOM 740 C CA . LEU A 1 86 ? -5.073 -3.289 3.833 1.00 98.62 86 LEU A CA 1
ATOM 741 C C . LEU A 1 86 ? -5.643 -2.874 2.476 1.00 98.62 86 LEU A C 1
ATOM 743 O O . LEU A 1 86 ? -5.020 -3.119 1.445 1.00 98.62 86 LEU A O 1
ATOM 747 N N . LEU A 1 87 ? -6.805 -2.216 2.462 1.00 98.31 87 LEU A N 1
ATOM 748 C CA . LEU A 1 87 ? -7.441 -1.780 1.218 1.00 98.31 87 LEU A CA 1
ATOM 749 C C . LEU A 1 87 ? -6.644 -0.668 0.527 1.00 98.31 87 LEU A C 1
ATOM 751 O O . LEU A 1 87 ? -6.512 -0.683 -0.693 1.00 98.31 87 LEU A O 1
ATOM 755 N N . ALA A 1 88 ? -6.063 0.262 1.290 1.00 98.50 88 ALA A N 1
ATOM 756 C CA . ALA A 1 88 ? -5.178 1.293 0.758 1.00 98.50 88 ALA A CA 1
ATOM 757 C C . ALA A 1 88 ? -3.952 0.675 0.074 1.00 98.50 88 ALA A C 1
ATOM 759 O O . ALA A 1 88 ? -3.628 1.042 -1.053 1.00 98.50 88 ALA A O 1
ATOM 760 N N . ALA A 1 89 ? -3.307 -0.298 0.722 1.00 98.50 89 ALA A N 1
ATOM 761 C CA . ALA A 1 89 ? -2.194 -1.028 0.130 1.00 98.50 89 ALA A CA 1
ATOM 762 C C . ALA A 1 89 ? -2.630 -1.851 -1.089 1.00 98.50 89 ALA A C 1
ATOM 764 O O . ALA A 1 89 ? -1.901 -1.886 -2.071 1.00 98.50 89 ALA A O 1
ATOM 765 N N . THR A 1 90 ? -3.830 -2.437 -1.070 1.00 97.81 90 THR A N 1
ATOM 766 C CA . THR A 1 90 ? -4.368 -3.199 -2.209 1.00 97.81 90 THR A CA 1
ATOM 767 C C . THR A 1 90 ? -4.565 -2.311 -3.436 1.00 97.81 90 THR A C 1
ATOM 769 O O . THR A 1 90 ? -4.127 -2.677 -4.518 1.00 97.81 90 THR A O 1
ATOM 772 N N . TYR A 1 91 ? -5.124 -1.106 -3.295 1.00 97.62 91 TYR A N 1
ATOM 773 C CA . TYR A 1 91 ? -5.207 -0.168 -4.424 1.00 97.62 91 TYR A CA 1
ATOM 774 C C . TYR A 1 91 ? -3.838 0.289 -4.932 1.00 97.62 91 TYR A C 1
ATOM 776 O O . TYR A 1 91 ? -3.705 0.653 -6.096 1.00 97.62 91 TYR A O 1
ATOM 784 N N . CYS A 1 92 ? -2.830 0.289 -4.062 1.00 97.44 92 CYS A N 1
ATOM 785 C CA . CYS A 1 92 ? -1.510 0.813 -4.372 1.00 97.44 92 CYS A CA 1
ATOM 786 C C . CYS A 1 92 ? -0.473 -0.249 -4.768 1.00 97.44 92 CYS A C 1
ATOM 788 O O . CYS A 1 92 ? 0.629 0.139 -5.144 1.00 97.44 92 CYS A O 1
ATOM 790 N N . HIS A 1 93 ? -0.756 -1.551 -4.652 1.00 95.88 93 HIS A N 1
ATOM 791 C CA . HIS A 1 93 ? 0.299 -2.576 -4.675 1.00 95.88 93 HIS A CA 1
ATOM 792 C C . HIS A 1 93 ? 1.102 -2.598 -5.984 1.00 95.88 93 HIS A C 1
ATOM 794 O O . HIS A 1 93 ? 2.327 -2.717 -5.946 1.00 95.88 93 HIS A O 1
ATOM 800 N N . ASP A 1 94 ? 0.424 -2.337 -7.101 1.00 94.25 94 ASP A N 1
ATOM 801 C CA . ASP A 1 94 ? 1.003 -2.349 -8.444 1.00 94.25 94 ASP A CA 1
ATOM 802 C C . ASP A 1 94 ? 1.347 -0.967 -9.004 1.00 94.25 94 ASP A C 1
ATOM 804 O O . ASP A 1 94 ? 1.823 -0.869 -10.134 1.00 94.25 94 ASP A O 1
ATOM 808 N N . ILE A 1 95 ? 1.175 0.130 -8.251 1.00 95.38 95 ILE A N 1
ATOM 809 C CA . ILE A 1 95 ? 1.400 1.485 -8.804 1.00 95.38 95 ILE A CA 1
ATOM 810 C C . ILE A 1 95 ? 2.815 1.660 -9.359 1.00 95.38 95 ILE A C 1
ATOM 812 O O . ILE A 1 95 ? 3.008 2.457 -10.270 1.00 95.38 95 ILE A O 1
ATOM 816 N N . GLY A 1 96 ? 3.790 0.894 -8.851 1.00 94.62 96 GLY A N 1
ATOM 817 C CA . GLY A 1 96 ? 5.162 0.882 -9.350 1.00 94.62 96 GLY A CA 1
ATOM 818 C C . GLY A 1 96 ? 5.289 0.521 -10.832 1.00 94.62 96 GLY A C 1
ATOM 819 O O . GLY A 1 96 ? 6.275 0.901 -11.454 1.00 94.62 96 GLY A O 1
ATOM 820 N N . MET A 1 97 ? 4.286 -0.144 -11.408 1.00 92.50 97 MET A N 1
ATOM 821 C CA . MET A 1 97 ? 4.198 -0.455 -12.837 1.00 92.50 97 MET A CA 1
ATOM 822 C C . MET A 1 97 ? 3.872 0.771 -13.702 1.00 92.50 97 MET A C 1
ATOM 824 O O . MET A 1 97 ? 4.159 0.767 -14.897 1.00 92.50 97 MET A O 1
ATOM 828 N N . GLY A 1 98 ? 3.268 1.810 -13.115 1.00 92.31 98 GLY A N 1
ATOM 829 C CA . GLY A 1 98 ? 2.820 3.025 -13.804 1.00 92.31 98 GLY A CA 1
ATOM 830 C C . GLY A 1 98 ? 3.580 4.298 -13.418 1.00 92.31 98 GLY A C 1
ATOM 831 O O . GLY A 1 98 ? 3.220 5.388 -13.858 1.00 92.31 98 GLY A O 1
ATOM 832 N N . ILE A 1 99 ? 4.620 4.213 -12.586 1.00 94.19 99 ILE A N 1
ATOM 833 C CA . ILE A 1 99 ? 5.429 5.395 -12.264 1.00 94.19 99 ILE A CA 1
ATOM 834 C C . ILE A 1 99 ? 6.294 5.746 -13.475 1.00 94.19 99 ILE A C 1
ATOM 836 O O . ILE A 1 99 ? 6.960 4.882 -14.044 1.00 94.19 99 ILE A O 1
ATOM 840 N N . ASN A 1 100 ? 6.316 7.028 -13.845 1.00 92.19 100 ASN A N 1
ATOM 841 C CA . ASN A 1 100 ? 7.211 7.504 -14.895 1.00 92.19 100 ASN A CA 1
ATOM 842 C C . ASN A 1 100 ? 8.680 7.306 -14.450 1.00 92.19 100 ASN A C 1
ATOM 844 O O . ASN A 1 100 ? 9.023 7.706 -13.332 1.00 92.19 100 ASN A O 1
ATOM 848 N N . PRO A 1 101 ? 9.558 6.710 -15.277 1.00 90.31 101 PRO A N 1
ATOM 849 C CA . PRO A 1 101 ? 10.933 6.398 -14.892 1.00 90.31 101 PRO A CA 1
ATOM 850 C C . PRO A 1 101 ? 11.736 7.599 -14.373 1.00 90.31 101 PRO A C 1
ATOM 852 O O . PRO A 1 101 ? 12.583 7.435 -13.497 1.00 90.31 101 PRO A O 1
ATOM 855 N N . GLU A 1 102 ? 11.430 8.814 -14.828 1.00 90.56 102 GLU A N 1
ATOM 856 C CA . GLU A 1 102 ? 12.034 10.066 -14.358 1.00 90.56 102 GLU A CA 1
ATOM 857 C C . GLU A 1 102 ? 11.747 10.331 -12.873 1.00 90.56 102 GLU A C 1
ATOM 859 O O . GLU A 1 102 ? 12.574 10.910 -12.175 1.00 90.56 102 GLU A O 1
ATOM 864 N N . GLU A 1 103 ? 10.606 9.879 -12.345 1.00 92.12 103 GLU A N 1
ATOM 865 C CA . GLU A 1 103 ? 10.305 9.967 -10.911 1.00 92.12 103 GLU A CA 1
ATOM 866 C C . GLU A 1 103 ? 11.056 8.899 -10.092 1.00 92.12 103 GLU A C 1
ATOM 868 O O . GLU A 1 103 ? 11.158 9.035 -8.869 1.00 92.12 103 GLU A O 1
ATOM 873 N N . LEU A 1 104 ? 11.604 7.863 -10.745 1.00 91.19 104 LEU A N 1
ATOM 874 C CA . LEU A 1 104 ? 12.327 6.753 -10.115 1.00 91.19 104 LEU A CA 1
ATOM 875 C C . LEU A 1 104 ? 13.849 6.931 -10.088 1.00 91.19 104 LEU A C 1
ATOM 877 O O . LEU A 1 104 ? 14.507 6.243 -9.307 1.00 91.19 104 LEU A O 1
ATOM 881 N N . VAL A 1 105 ? 14.418 7.866 -10.858 1.00 91.56 105 VAL A N 1
ATOM 882 C CA . VAL A 1 105 ? 15.880 8.106 -10.905 1.00 91.56 105 VAL A CA 1
ATOM 883 C C . VAL A 1 105 ? 16.476 8.490 -9.549 1.00 91.56 105 VAL A C 1
ATOM 885 O O . VAL A 1 105 ? 17.652 8.269 -9.292 1.00 91.56 105 VAL A O 1
ATOM 888 N N . VAL A 1 106 ? 15.655 9.045 -8.653 1.00 90.81 106 VAL A N 1
ATOM 889 C CA . VAL A 1 106 ? 16.066 9.382 -7.281 1.00 90.81 106 VAL A CA 1
ATOM 890 C C . VAL A 1 106 ? 16.249 8.148 -6.390 1.00 90.81 106 VAL A C 1
ATOM 892 O O . VAL A 1 106 ? 16.825 8.252 -5.313 1.00 90.81 106 VAL A O 1
ATOM 895 N N . PHE A 1 107 ? 15.712 6.999 -6.805 1.00 89.06 107 PHE A N 1
ATOM 896 C CA . PHE A 1 107 ? 15.710 5.747 -6.046 1.00 89.06 107 PHE A CA 1
ATOM 897 C C . PHE A 1 107 ? 16.570 4.668 -6.698 1.00 89.06 107 PHE A C 1
ATOM 899 O O . PHE A 1 107 ? 17.070 3.772 -6.017 1.00 89.06 107 PHE A O 1
ATOM 906 N N . HIS A 1 108 ? 16.703 4.719 -8.020 1.00 91.25 108 HIS A N 1
ATOM 907 C CA . HIS A 1 108 ? 17.281 3.652 -8.814 1.00 91.25 108 HIS A CA 1
ATOM 908 C C . HIS A 1 108 ? 18.072 4.203 -9.997 1.00 91.25 108 HIS A C 1
ATOM 910 O O . HIS A 1 108 ? 17.751 5.255 -10.543 1.00 91.25 108 HIS A O 1
ATOM 916 N N . ASN A 1 109 ? 19.052 3.428 -10.460 1.00 92.31 109 ASN A N 1
ATOM 917 C CA . ASN A 1 109 ? 19.663 3.660 -11.761 1.00 92.31 109 ASN A CA 1
ATOM 918 C C . ASN A 1 109 ? 18.784 3.033 -12.856 1.00 92.31 109 ASN A C 1
ATOM 920 O O . ASN A 1 109 ? 18.619 1.812 -12.890 1.00 92.31 109 ASN A O 1
ATOM 924 N N . ILE A 1 110 ? 18.195 3.866 -13.712 1.00 91.62 110 ILE A N 1
ATOM 925 C CA . ILE A 1 110 ? 17.178 3.449 -14.683 1.00 91.62 110 ILE A CA 1
ATOM 926 C C . ILE A 1 110 ? 17.833 3.021 -16.006 1.00 91.62 110 ILE A C 1
ATOM 928 O O . ILE A 1 110 ? 18.601 3.798 -16.583 1.00 91.62 110 ILE A O 1
ATOM 932 N N . PRO A 1 111 ? 17.525 1.820 -16.534 1.00 91.44 111 PRO A N 1
ATOM 933 C CA . PRO A 1 111 ? 18.015 1.400 -17.842 1.00 91.44 111 PRO A CA 1
ATOM 934 C C . PRO A 1 111 ? 17.487 2.285 -18.975 1.00 91.44 111 PRO A C 1
ATOM 936 O O . PRO A 1 111 ? 16.321 2.670 -18.986 1.00 91.44 111 PRO A O 1
ATOM 939 N N . LYS A 1 112 ? 18.340 2.559 -19.969 1.00 89.00 112 LYS A N 1
ATOM 940 C CA . LYS A 1 112 ? 17.972 3.362 -21.149 1.00 89.00 112 LYS A CA 1
ATOM 941 C C . LYS A 1 112 ? 17.279 2.550 -22.246 1.00 89.00 112 LYS A C 1
ATOM 943 O O . LYS A 1 112 ? 16.490 3.101 -23.005 1.00 89.00 112 LYS A O 1
ATOM 948 N N . LYS A 1 113 ? 17.602 1.258 -22.366 1.00 90.62 113 LYS A N 1
ATOM 949 C CA . LYS A 1 113 ? 16.984 0.363 -23.354 1.00 90.62 113 LYS A CA 1
ATOM 950 C C . LYS A 1 113 ? 15.595 -0.052 -22.878 1.00 90.62 113 LYS A C 1
ATOM 952 O O . LYS A 1 113 ? 15.421 -0.379 -21.708 1.00 90.62 113 LYS A O 1
ATOM 957 N N . LEU A 1 114 ? 14.624 -0.079 -23.791 1.00 83.88 114 LEU A N 1
ATOM 958 C CA . LEU A 1 114 ? 13.222 -0.338 -23.454 1.00 83.88 114 LEU A CA 1
ATOM 959 C C . LEU A 1 114 ? 12.990 -1.735 -22.857 1.00 83.88 114 LEU A C 1
ATOM 961 O O . LEU A 1 114 ? 12.224 -1.872 -21.909 1.00 83.88 114 LEU A O 1
ATOM 965 N N . GLU A 1 115 ? 13.651 -2.766 -23.378 1.00 84.19 115 GLU A N 1
ATOM 966 C CA . GLU A 1 115 ? 13.529 -4.142 -22.870 1.00 84.19 115 GLU A CA 1
ATOM 967 C C . GLU A 1 115 ? 14.055 -4.260 -21.434 1.00 84.19 115 GLU A C 1
ATOM 969 O O . GLU A 1 115 ? 13.345 -4.735 -20.542 1.00 84.19 115 GLU A O 1
ATOM 974 N N . ASP A 1 116 ? 15.254 -3.722 -21.189 1.00 91.19 116 ASP A N 1
ATOM 975 C CA . ASP A 1 116 ? 15.854 -3.652 -19.856 1.00 91.19 116 ASP A CA 1
ATOM 976 C C . ASP A 1 116 ? 14.992 -2.816 -18.901 1.00 91.19 116 ASP A C 1
ATOM 978 O O . ASP A 1 116 ? 14.833 -3.171 -17.733 1.00 91.19 116 ASP A O 1
ATOM 982 N N . LEU A 1 117 ? 14.388 -1.730 -19.396 1.00 89.75 117 LEU A N 1
ATOM 983 C CA . LEU A 1 117 ? 13.484 -0.875 -18.632 1.00 89.75 117 LEU A CA 1
ATOM 984 C C . LEU A 1 117 ? 12.215 -1.627 -18.213 1.00 89.75 117 LEU A C 1
ATOM 986 O O . LEU A 1 117 ? 11.828 -1.564 -17.048 1.00 89.75 117 LEU A O 1
ATOM 990 N N . ARG A 1 118 ? 11.585 -2.385 -19.118 1.00 88.50 118 ARG A N 1
ATOM 991 C CA . ARG A 1 118 ? 10.404 -3.206 -18.796 1.00 88.50 118 ARG A CA 1
ATOM 992 C C . ARG A 1 118 ? 10.731 -4.257 -17.741 1.00 88.50 118 ARG A C 1
ATOM 994 O O . ARG A 1 118 ? 9.992 -4.401 -16.766 1.00 88.50 118 ARG A O 1
ATOM 1001 N N . ALA A 1 119 ? 11.843 -4.974 -17.909 1.00 90.00 119 ALA A N 1
ATOM 1002 C CA . ALA A 1 119 ? 12.303 -5.962 -16.937 1.00 90.00 119 ALA A CA 1
ATOM 1003 C C . ALA A 1 119 ? 12.608 -5.313 -15.578 1.00 90.00 119 ALA A C 1
ATOM 1005 O O . ALA A 1 119 ? 12.227 -5.842 -14.530 1.00 90.00 119 ALA A O 1
ATOM 1006 N N . PHE A 1 120 ? 13.235 -4.137 -15.594 1.00 93.56 120 PHE A N 1
ATOM 1007 C CA . PHE A 1 120 ? 13.518 -3.344 -14.408 1.00 93.56 120 PHE A CA 1
ATOM 1008 C C . PHE A 1 120 ? 12.237 -2.919 -13.681 1.00 93.56 120 PHE A C 1
ATOM 1010 O O . PHE A 1 120 ? 12.137 -3.161 -12.478 1.00 93.56 120 PHE A O 1
ATOM 1017 N N . ILE A 1 121 ? 11.255 -2.345 -14.385 1.00 92.38 121 ILE A N 1
ATOM 1018 C CA . ILE A 1 121 ? 9.979 -1.913 -13.797 1.00 92.38 121 ILE A CA 1
ATOM 1019 C C . ILE A 1 121 ? 9.283 -3.114 -13.158 1.00 92.38 121 ILE A C 1
ATOM 1021 O O . ILE A 1 121 ? 8.952 -3.075 -11.979 1.00 92.38 121 ILE A O 1
ATOM 1025 N N . ARG A 1 122 ? 9.159 -4.237 -13.874 1.00 90.19 122 ARG A N 1
ATOM 1026 C CA . ARG A 1 122 ? 8.533 -5.456 -13.332 1.00 90.19 122 ARG A CA 1
ATOM 1027 C C . ARG A 1 122 ? 9.255 -6.002 -12.113 1.00 90.19 122 ARG A C 1
ATOM 1029 O O . ARG A 1 122 ? 8.613 -6.459 -11.177 1.00 90.19 122 ARG A O 1
ATOM 1036 N N . LYS A 1 123 ? 10.583 -5.988 -12.101 1.00 91.81 123 LYS A N 1
ATOM 1037 C CA . LYS A 1 123 ? 11.354 -6.492 -10.962 1.00 91.81 123 LYS A CA 1
ATOM 1038 C C . LYS A 1 123 ? 11.223 -5.581 -9.740 1.00 91.81 123 LYS A C 1
ATOM 1040 O O . LYS A 1 123 ? 11.193 -6.080 -8.617 1.00 91.81 123 LYS A O 1
ATOM 1045 N N . ASN A 1 124 ? 11.162 -4.270 -9.961 1.00 94.81 124 ASN A N 1
ATOM 1046 C CA . ASN A 1 124 ? 11.238 -3.269 -8.903 1.00 94.81 124 ASN A CA 1
ATOM 1047 C C . ASN A 1 124 ? 9.890 -2.631 -8.540 1.00 94.81 124 ASN A C 1
ATOM 1049 O O . ASN A 1 124 ? 9.847 -1.929 -7.540 1.00 94.81 124 ASN A O 1
ATOM 1053 N N . HIS A 1 125 ? 8.781 -2.904 -9.237 1.00 94.81 125 HIS A N 1
ATOM 1054 C CA . HIS A 1 125 ? 7.481 -2.283 -8.941 1.00 94.81 125 HIS A CA 1
ATOM 1055 C C . HIS A 1 125 ? 7.046 -2.343 -7.462 1.00 94.81 125 HIS A C 1
ATOM 1057 O O . HIS A 1 125 ? 6.517 -1.330 -6.999 1.00 94.81 125 HIS A O 1
ATOM 1063 N N . PRO A 1 126 ? 7.314 -3.407 -6.669 1.00 95.94 126 PRO A N 1
ATOM 1064 C CA . PRO A 1 126 ? 6.908 -3.422 -5.266 1.00 95.94 126 PRO A CA 1
ATOM 1065 C C . PRO A 1 126 ? 7.687 -2.378 -4.464 1.00 95.94 126 PRO A C 1
ATOM 1067 O O . PRO A 1 126 ? 7.107 -1.593 -3.714 1.00 95.94 126 PRO A O 1
ATOM 1070 N N . ILE A 1 127 ? 9.011 -2.329 -4.657 1.00 97.00 127 ILE A N 1
ATOM 1071 C CA . ILE A 1 127 ? 9.884 -1.387 -3.953 1.00 97.00 127 ILE A CA 1
ATOM 1072 C C . ILE A 1 127 ? 9.705 0.037 -4.486 1.00 97.00 127 ILE A C 1
ATOM 1074 O O . ILE A 1 127 ? 9.584 0.970 -3.696 1.00 97.00 127 ILE A O 1
ATOM 1078 N N . SER A 1 128 ? 9.601 0.219 -5.802 1.00 97.12 128 SER A N 1
ATOM 1079 C CA . SER A 1 128 ? 9.366 1.515 -6.437 1.00 97.12 128 SER A CA 1
ATOM 1080 C C . SER A 1 128 ? 8.021 2.111 -6.015 1.00 97.12 128 SER A C 1
ATOM 1082 O O . SER A 1 128 ? 7.974 3.281 -5.640 1.00 97.12 128 SER A O 1
ATOM 1084 N N . GLY A 1 129 ? 6.947 1.313 -5.975 1.00 97.19 129 GLY A N 1
ATOM 1085 C CA . GLY A 1 129 ? 5.643 1.739 -5.459 1.00 97.19 129 GLY A CA 1
ATOM 1086 C C . GLY A 1 129 ? 5.709 2.142 -3.984 1.00 97.19 129 GLY A C 1
ATOM 1087 O O . GLY A 1 129 ? 5.258 3.225 -3.610 1.00 97.19 129 GLY A O 1
ATOM 1088 N N . ALA A 1 130 ? 6.358 1.329 -3.148 1.00 97.94 130 ALA A N 1
ATOM 1089 C CA . ALA A 1 130 ? 6.540 1.629 -1.732 1.00 97.94 130 ALA A CA 1
ATOM 1090 C C . ALA A 1 130 ? 7.322 2.935 -1.497 1.00 97.94 130 ALA A C 1
ATOM 1092 O O . ALA A 1 130 ? 6.901 3.768 -0.689 1.00 97.94 130 ALA A O 1
ATOM 1093 N N . LEU A 1 131 ? 8.439 3.138 -2.203 1.00 97.88 131 LEU A N 1
ATOM 1094 C CA . LEU A 1 131 ? 9.251 4.359 -2.145 1.00 97.88 131 LEU A CA 1
ATOM 1095 C C . LEU A 1 131 ? 8.476 5.586 -2.637 1.00 97.88 131 LEU A C 1
ATOM 1097 O O . LEU A 1 131 ? 8.532 6.646 -2.010 1.00 97.88 131 LEU A O 1
ATOM 1101 N N . TYR A 1 132 ? 7.695 5.432 -3.706 1.00 97.94 132 TYR A N 1
ATOM 1102 C CA . TYR A 1 132 ? 6.857 6.501 -4.234 1.00 97.94 132 TYR A CA 1
ATOM 1103 C C . TYR A 1 132 ? 5.803 6.959 -3.233 1.00 97.94 132 TYR A C 1
ATOM 1105 O O . TYR A 1 132 ? 5.634 8.163 -3.047 1.00 97.94 132 TYR A O 1
ATOM 1113 N N . ILE A 1 133 ? 5.138 6.024 -2.546 1.00 98.19 133 ILE A N 1
ATOM 1114 C CA . ILE A 1 133 ? 4.170 6.341 -1.488 1.00 98.19 133 ILE A CA 1
ATOM 1115 C C . ILE A 1 133 ? 4.865 7.090 -0.351 1.00 98.19 133 ILE A C 1
ATOM 1117 O O . ILE A 1 133 ? 4.387 8.154 0.027 1.00 98.19 133 ILE A O 1
ATOM 1121 N N . ARG A 1 134 ? 6.021 6.619 0.146 1.00 97.69 134 ARG A N 1
ATOM 1122 C CA . ARG A 1 134 ? 6.760 7.306 1.229 1.00 97.69 134 ARG A CA 1
ATOM 1123 C C . ARG A 1 134 ? 7.110 8.748 0.855 1.00 97.69 134 ARG A C 1
ATOM 1125 O O . ARG A 1 134 ? 6.930 9.651 1.666 1.00 97.69 134 ARG A O 1
ATOM 1132 N N . LYS A 1 135 ? 7.567 8.977 -0.381 1.00 97.19 135 LYS A N 1
ATOM 1133 C CA . LYS A 1 135 ? 7.937 10.312 -0.878 1.00 97.19 135 LYS A CA 1
ATOM 1134 C C . LYS A 1 135 ? 6.722 11.208 -1.141 1.00 97.19 135 LYS A C 1
ATOM 1136 O O . LYS A 1 135 ? 6.781 12.406 -0.884 1.00 97.19 135 LYS A O 1
ATOM 1141 N N . ASN A 1 136 ? 5.627 10.644 -1.650 1.00 96.56 136 ASN A N 1
ATOM 1142 C CA . ASN A 1 136 ? 4.497 11.396 -2.199 1.00 96.56 136 ASN A CA 1
ATOM 1143 C C . ASN A 1 136 ? 3.173 11.168 -1.453 1.00 96.56 136 ASN A C 1
ATOM 1145 O O . ASN A 1 136 ? 2.114 11.449 -2.009 1.00 96.56 136 ASN A O 1
ATOM 1149 N N . PHE A 1 137 ? 3.192 10.692 -0.206 1.00 97.00 137 PHE A N 1
ATOM 1150 C CA . PHE A 1 137 ? 1.989 10.275 0.533 1.00 97.00 137 PHE A CA 1
ATOM 1151 C C . PHE A 1 137 ? 0.879 11.338 0.573 1.00 97.00 137 PHE A C 1
ATOM 1153 O O . PHE A 1 137 ? -0.305 11.014 0.481 1.00 97.00 137 PHE A O 1
ATOM 1160 N N . LYS A 1 138 ? 1.245 12.624 0.604 1.00 96.94 138 LYS A N 1
ATOM 1161 C CA . LYS A 1 138 ? 0.284 13.735 0.538 1.00 96.94 138 LYS A CA 1
ATOM 1162 C C . LYS A 1 138 ? -0.540 13.742 -0.758 1.00 96.94 138 LYS A C 1
ATOM 1164 O O . LYS A 1 138 ? -1.715 14.090 -0.712 1.00 96.94 138 LYS A O 1
ATOM 1169 N N . ARG A 1 139 ? 0.021 13.305 -1.897 1.00 95.12 139 ARG A N 1
ATOM 1170 C CA . ARG A 1 139 ? -0.703 13.176 -3.182 1.00 95.12 139 ARG A CA 1
ATOM 1171 C C . ARG A 1 139 ? -1.798 12.104 -3.130 1.00 95.12 139 ARG A C 1
ATOM 1173 O O . ARG A 1 139 ? -2.812 12.231 -3.807 1.00 95.12 139 ARG A O 1
ATOM 1180 N N . PHE A 1 140 ? -1.625 11.095 -2.275 1.00 94.19 140 PHE A N 1
ATOM 1181 C CA . PHE A 1 140 ? -2.624 10.062 -1.984 1.00 94.19 140 PHE A CA 1
ATOM 1182 C C . PHE A 1 140 ? -3.649 10.499 -0.926 1.00 94.19 140 PHE A C 1
ATOM 1184 O O . PHE A 1 140 ? -4.528 9.717 -0.572 1.00 94.19 140 PHE A O 1
ATOM 1191 N N . ASN A 1 141 ? -3.548 11.728 -0.404 1.00 94.44 141 ASN A N 1
ATOM 1192 C CA . ASN A 1 141 ? -4.343 12.209 0.726 1.00 94.44 141 ASN A CA 1
ATOM 1193 C C . ASN A 1 141 ? -4.176 11.338 1.994 1.00 94.44 141 ASN A C 1
ATOM 1195 O O . ASN A 1 141 ? -5.109 11.175 2.784 1.00 94.44 141 ASN A O 1
ATOM 1199 N N . ILE A 1 142 ? -2.981 10.764 2.166 1.00 95.50 142 ILE A N 1
ATOM 1200 C CA . ILE A 1 142 ? -2.557 10.072 3.385 1.00 95.50 142 ILE A CA 1
ATOM 1201 C C . ILE A 1 142 ? -2.138 11.138 4.401 1.00 95.50 142 ILE A C 1
ATOM 1203 O O . ILE A 1 142 ? -1.392 12.063 4.079 1.00 95.50 142 ILE A O 1
ATOM 1207 N N . GLU A 1 143 ? -2.639 11.028 5.629 1.00 90.75 143 GLU A N 1
ATOM 1208 C CA . GLU A 1 143 ? -2.552 12.113 6.621 1.00 90.75 143 GLU A CA 1
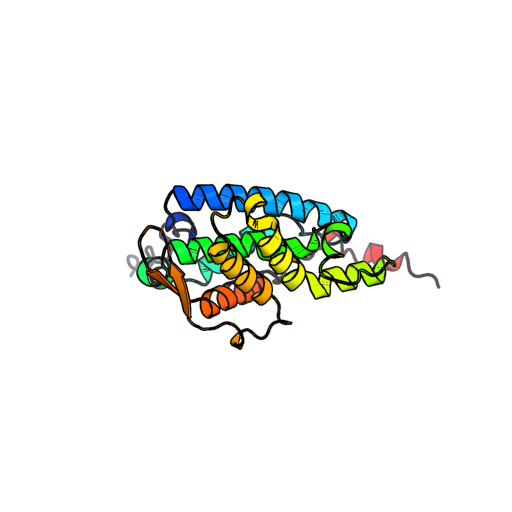ATOM 1209 C C . GLU A 1 143 ? -1.164 12.261 7.247 1.00 90.75 143 GLU A C 1
ATOM 1211 O O . GLU A 1 143 ? -0.774 13.357 7.644 1.00 90.75 143 GLU A O 1
ATOM 1216 N N . SER A 1 144 ? -0.420 11.162 7.366 1.00 94.88 144 SER A N 1
ATOM 1217 C CA . SER A 1 144 ? 0.840 11.145 8.101 1.00 94.88 144 SER A CA 1
ATOM 1218 C C . SER A 1 144 ? 1.860 10.208 7.470 1.00 94.88 144 SER A C 1
ATOM 1220 O O . SER A 1 144 ? 1.513 9.207 6.841 1.00 94.88 144 SER A O 1
ATOM 1222 N N . TYR A 1 145 ? 3.138 10.519 7.682 1.00 96.81 145 TYR A N 1
ATOM 1223 C CA . TYR A 1 145 ? 4.227 9.659 7.238 1.00 96.81 145 TYR A CA 1
ATOM 1224 C C . TYR A 1 145 ? 4.179 8.254 7.879 1.00 96.81 145 TYR A C 1
ATOM 1226 O O . TYR A 1 145 ? 4.336 7.289 7.140 1.00 96.81 145 TYR A O 1
ATOM 1234 N N . PRO A 1 146 ? 3.881 8.070 9.185 1.00 97.38 146 PRO A N 1
ATOM 1235 C CA . PRO A 1 146 ? 3.713 6.729 9.759 1.00 97.38 146 PRO A CA 1
ATOM 1236 C C . PRO A 1 146 ? 2.605 5.890 9.101 1.00 97.38 146 PRO A C 1
ATOM 1238 O O . PRO A 1 146 ? 2.778 4.688 8.916 1.00 97.38 146 PRO A O 1
ATOM 1241 N N . GLU A 1 147 ? 1.479 6.506 8.718 1.00 97.50 147 GLU A N 1
ATOM 1242 C CA . GLU A 1 147 ? 0.421 5.829 7.948 1.00 97.50 147 GLU A CA 1
ATOM 1243 C C . GLU A 1 147 ? 0.953 5.389 6.573 1.00 97.50 147 GLU A C 1
ATOM 1245 O O . GLU A 1 147 ? 0.775 4.236 6.178 1.00 97.50 147 GLU A O 1
ATOM 1250 N N . ALA A 1 148 ? 1.676 6.279 5.883 1.00 98.19 148 ALA A N 1
ATOM 1251 C CA . ALA A 1 148 ? 2.309 5.984 4.601 1.00 98.19 148 ALA A CA 1
ATOM 1252 C C . ALA A 1 148 ? 3.350 4.860 4.703 1.00 98.19 148 ALA A C 1
ATOM 1254 O O . ALA A 1 148 ? 3.358 3.963 3.871 1.00 98.19 148 ALA A O 1
ATOM 1255 N N . GLU A 1 149 ? 4.190 4.873 5.738 1.00 98.31 149 GLU A N 1
ATOM 1256 C CA . GLU A 1 149 ? 5.223 3.868 6.003 1.00 98.31 149 GLU A CA 1
ATOM 1257 C C . GLU A 1 149 ? 4.615 2.466 6.136 1.00 98.31 149 GLU A C 1
ATOM 1259 O O . GLU A 1 149 ? 5.136 1.506 5.567 1.00 98.31 149 GLU A O 1
ATOM 1264 N N . ILE A 1 150 ? 3.486 2.343 6.842 1.00 98.50 150 ILE A N 1
ATOM 1265 C CA . ILE A 1 150 ? 2.772 1.070 6.991 1.00 98.50 150 ILE A CA 1
ATOM 1266 C C . ILE A 1 150 ? 2.228 0.594 5.642 1.00 98.50 150 ILE A C 1
ATOM 1268 O O . ILE A 1 150 ? 2.468 -0.553 5.266 1.00 98.50 150 ILE A O 1
ATOM 1272 N N . ILE A 1 151 ? 1.544 1.470 4.898 1.00 98.69 151 ILE A N 1
ATOM 1273 C CA . ILE A 1 151 ? 1.012 1.143 3.566 1.00 98.69 151 ILE A CA 1
ATOM 1274 C C . ILE A 1 151 ? 2.156 0.710 2.642 1.00 98.69 151 ILE A C 1
ATOM 1276 O O . ILE A 1 151 ? 2.072 -0.344 2.019 1.00 98.69 151 ILE A O 1
ATOM 1280 N N . SER A 1 152 ? 3.258 1.461 2.614 1.00 98.31 152 SER A N 1
ATOM 1281 C CA . SER A 1 152 ? 4.449 1.149 1.825 1.00 98.31 152 SER A CA 1
ATOM 1282 C C . SER A 1 152 ? 5.060 -0.200 2.182 1.00 98.31 152 SER A C 1
ATOM 1284 O O . SER A 1 152 ? 5.454 -0.928 1.281 1.00 98.31 152 SER A O 1
ATOM 1286 N N . LYS A 1 153 ? 5.124 -0.572 3.465 1.00 98.44 153 LYS A N 1
ATOM 1287 C CA . LYS A 1 153 ? 5.622 -1.893 3.887 1.00 98.44 153 LYS A CA 1
ATOM 1288 C C . LYS A 1 153 ? 4.716 -3.031 3.420 1.00 98.44 153 LYS A C 1
ATOM 1290 O O . LYS A 1 153 ? 5.225 -4.073 3.021 1.00 98.44 153 LYS A O 1
ATOM 1295 N N . ILE A 1 154 ? 3.396 -2.839 3.457 1.00 98.56 154 ILE A N 1
ATOM 1296 C CA . ILE A 1 154 ? 2.430 -3.824 2.949 1.00 98.56 154 ILE A CA 1
ATOM 1297 C C . ILE A 1 154 ? 2.567 -3.950 1.424 1.00 98.56 154 ILE A C 1
ATOM 1299 O O . ILE A 1 154 ? 2.643 -5.067 0.920 1.00 98.56 154 ILE A O 1
ATOM 1303 N N . VAL A 1 155 ? 2.676 -2.822 0.709 1.0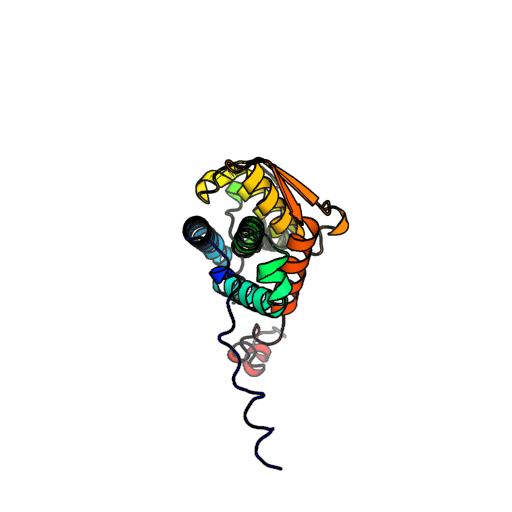0 98.06 155 VAL A N 1
ATOM 1304 C CA . VAL A 1 155 ? 2.913 -2.779 -0.744 1.00 98.06 155 VAL A CA 1
ATOM 1305 C C . VAL A 1 155 ? 4.222 -3.472 -1.102 1.00 98.06 155 VAL A C 1
ATOM 1307 O O . VAL A 1 155 ? 4.223 -4.370 -1.925 1.00 98.06 155 VAL A O 1
ATOM 1310 N N . GLU A 1 156 ? 5.337 -3.145 -0.463 1.00 97.00 156 GLU A N 1
ATOM 1311 C CA . GLU A 1 156 ? 6.628 -3.789 -0.733 1.00 97.00 156 GLU A CA 1
ATOM 1312 C C . GLU A 1 156 ? 6.566 -5.310 -0.507 1.00 97.00 156 GLU A C 1
ATOM 1314 O O . GLU A 1 156 ? 7.127 -6.103 -1.267 1.00 97.00 156 GLU A O 1
ATOM 1319 N N . ALA A 1 157 ? 5.815 -5.722 0.516 1.00 96.94 157 ALA A N 1
ATOM 1320 C CA . ALA A 1 157 ? 5.614 -7.108 0.881 1.00 96.94 157 ALA A CA 1
ATOM 1321 C C . ALA A 1 157 ? 4.539 -7.840 0.062 1.00 96.94 157 ALA A C 1
ATOM 1323 O O . ALA A 1 157 ? 4.281 -9.001 0.372 1.00 96.94 157 ALA A O 1
ATOM 1324 N N . HIS A 1 158 ? 3.935 -7.274 -0.984 1.00 95.12 158 HIS A N 1
ATOM 1325 C CA . HIS A 1 158 ? 3.052 -8.081 -1.839 1.00 95.12 158 HIS A CA 1
ATOM 1326 C C . HIS A 1 158 ? 3.863 -9.061 -2.710 1.00 95.12 158 HIS A C 1
ATOM 1328 O O . HIS A 1 158 ? 3.423 -10.175 -2.964 1.00 95.12 158 HIS A O 1
ATOM 1334 N N . SER A 1 159 ? 5.097 -8.712 -3.089 1.00 92.31 159 SER A N 1
ATOM 1335 C CA . SER A 1 159 ? 5.901 -9.527 -4.005 1.00 92.31 159 SER A CA 1
ATOM 1336 C C . SER A 1 159 ? 6.725 -10.613 -3.318 1.00 92.31 159 SER A C 1
ATOM 1338 O O . SER A 1 159 ? 7.285 -10.419 -2.235 1.00 92.31 159 SER A O 1
ATOM 1340 N N . ARG A 1 160 ? 6.903 -11.752 -4.004 1.00 88.94 160 ARG A N 1
ATOM 1341 C CA . ARG A 1 160 ? 7.758 -12.866 -3.551 1.00 88.94 160 ARG A CA 1
ATOM 1342 C C . ARG A 1 160 ? 9.222 -12.476 -3.326 1.00 88.94 160 ARG A C 1
ATOM 1344 O O . ARG A 1 160 ? 9.921 -13.184 -2.607 1.00 88.94 160 ARG A O 1
ATOM 1351 N N . SER A 1 161 ? 9.697 -11.393 -3.949 1.00 87.75 161 SER A N 1
ATOM 1352 C CA . SER A 1 161 ? 11.071 -10.899 -3.769 1.00 87.75 161 SER A CA 1
ATOM 1353 C C . SER A 1 161 ? 11.319 -10.374 -2.353 1.00 87.75 161 SER A C 1
ATOM 1355 O O . SER A 1 161 ? 12.455 -10.386 -1.875 1.00 87.75 161 SER A O 1
ATOM 1357 N N . PHE A 1 162 ? 10.261 -9.966 -1.650 1.00 91.88 162 PHE A N 1
ATOM 1358 C CA . PHE A 1 162 ? 10.323 -9.574 -0.254 1.00 91.88 162 PHE A CA 1
ATOM 1359 C C . PHE A 1 162 ? 10.051 -10.786 0.648 1.00 91.88 162 PHE A C 1
ATOM 1361 O O . PHE A 1 162 ? 9.013 -11.442 0.542 1.00 91.88 162 PHE A O 1
ATOM 1368 N N . GLY A 1 163 ? 10.953 -11.083 1.583 1.00 93.81 163 GLY A N 1
ATOM 1369 C CA . GLY A 1 163 ? 10.721 -12.131 2.580 1.00 93.81 163 GLY A CA 1
ATOM 1370 C C . GLY A 1 163 ? 9.668 -11.685 3.594 1.00 93.81 163 GLY A C 1
ATOM 1371 O O . GLY A 1 163 ? 9.963 -10.820 4.410 1.00 93.81 163 GLY A O 1
ATOM 1372 N N . ILE A 1 164 ? 8.465 -12.272 3.578 1.00 94.75 164 ILE A N 1
ATOM 1373 C CA . ILE A 1 164 ? 7.333 -11.824 4.417 1.00 94.75 164 ILE A CA 1
ATOM 1374 C C . ILE A 1 164 ? 7.663 -11.809 5.919 1.00 94.75 164 ILE A C 1
ATOM 1376 O O . ILE A 1 164 ? 7.218 -10.927 6.647 1.00 94.75 164 ILE A O 1
ATOM 1380 N N . ASN A 1 165 ? 8.536 -12.717 6.365 1.00 94.69 165 ASN A N 1
ATOM 1381 C CA . ASN A 1 165 ? 9.011 -12.800 7.750 1.00 94.69 165 ASN A CA 1
ATOM 1382 C C . ASN A 1 165 ? 9.828 -11.573 8.195 1.00 94.69 165 ASN A C 1
ATOM 1384 O O . ASN A 1 165 ? 9.975 -11.350 9.393 1.00 94.69 165 ASN A O 1
ATOM 1388 N N . LYS A 1 166 ? 10.319 -10.753 7.252 1.00 95.44 166 LYS A N 1
ATOM 1389 C CA . LYS A 1 166 ? 10.974 -9.467 7.539 1.00 95.44 166 LYS A CA 1
ATOM 1390 C C . LYS A 1 166 ? 9.986 -8.401 8.022 1.00 95.44 166 LYS A C 1
ATOM 1392 O O . LYS A 1 166 ? 10.415 -7.439 8.654 1.00 95.44 166 LYS A O 1
ATOM 1397 N N . LEU A 1 167 ? 8.683 -8.541 7.747 1.00 96.75 167 LEU A N 1
ATOM 1398 C CA . LEU A 1 167 ? 7.683 -7.701 8.403 1.00 96.75 167 LEU A CA 1
ATOM 1399 C C . LEU A 1 167 ? 7.544 -8.139 9.866 1.00 96.75 167 LEU A C 1
ATOM 1401 O O . LEU A 1 167 ? 7.390 -9.337 10.125 1.00 96.75 167 LEU A O 1
ATOM 1405 N N . PRO A 1 168 ? 7.550 -7.213 10.835 1.00 97.38 168 PRO A N 1
ATOM 1406 C CA . PRO A 1 168 ? 7.196 -7.558 12.203 1.00 97.38 168 PRO A CA 1
ATOM 1407 C C . PRO A 1 168 ? 5.714 -7.939 12.275 1.00 97.38 168 PRO A C 1
ATOM 1409 O O . PRO A 1 168 ? 4.885 -7.450 11.505 1.00 97.38 168 PRO A O 1
ATOM 1412 N N . GLU A 1 169 ? 5.371 -8.826 13.206 1.00 97.25 169 GLU A N 1
ATOM 1413 C CA . GLU A 1 169 ? 3.981 -9.264 13.395 1.00 97.25 169 GLU A CA 1
ATOM 1414 C C . GLU A 1 169 ? 3.074 -8.108 13.786 1.00 97.25 169 GLU A C 1
ATOM 1416 O O . GLU A 1 169 ? 1.964 -7.989 13.269 1.00 97.25 169 GLU A O 1
ATOM 1421 N N . ARG A 1 170 ? 3.582 -7.243 14.668 1.00 97.50 170 ARG A N 1
ATOM 1422 C CA . ARG A 1 170 ? 2.898 -6.056 15.163 1.00 97.50 170 ARG A CA 1
ATOM 1423 C C . ARG A 1 170 ? 3.712 -4.804 14.881 1.00 97.50 170 ARG A C 1
ATOM 1425 O O . ARG A 1 170 ? 4.935 -4.818 14.993 1.00 97.50 170 ARG A O 1
ATOM 1432 N N . TRP A 1 171 ? 3.021 -3.727 14.534 1.00 97.44 171 TRP A N 1
ATOM 1433 C CA . TRP A 1 171 ? 3.607 -2.411 14.315 1.00 97.44 171 TRP A CA 1
ATOM 1434 C C . TRP A 1 171 ? 2.861 -1.352 15.137 1.00 97.44 171 TRP A C 1
ATOM 1436 O O . TRP A 1 171 ? 1.640 -1.235 14.988 1.00 97.44 171 TRP A O 1
ATOM 1446 N N . PRO A 1 172 ? 3.550 -0.573 15.987 1.00 96.81 172 PRO A N 1
ATOM 1447 C CA . PRO A 1 172 ? 2.920 0.483 16.766 1.00 96.81 172 PRO A CA 1
ATOM 1448 C C . PRO A 1 172 ? 2.607 1.707 15.899 1.00 96.81 172 PRO A C 1
ATOM 1450 O O . PRO A 1 172 ? 3.409 2.116 15.060 1.00 96.81 172 PRO A O 1
ATOM 1453 N N . ILE A 1 173 ? 1.460 2.340 16.136 1.00 95.81 173 ILE A N 1
ATOM 1454 C CA . ILE A 1 173 ? 1.129 3.649 15.568 1.00 95.81 173 ILE A CA 1
ATOM 1455 C C . ILE A 1 173 ? 0.308 4.479 16.554 1.00 95.81 173 ILE A C 1
ATOM 1457 O O . ILE A 1 173 ? -0.600 3.973 17.219 1.00 95.81 173 ILE A O 1
ATOM 1461 N N . THR A 1 174 ? 0.624 5.769 16.626 1.00 94.25 174 THR A N 1
ATOM 1462 C CA . THR A 1 174 ? -0.130 6.762 17.391 1.00 94.25 174 THR A CA 1
ATOM 1463 C C . THR A 1 174 ? -1.144 7.439 16.480 1.00 94.25 174 THR A C 1
ATOM 1465 O O . THR A 1 174 ? -0.776 8.107 15.515 1.00 94.25 174 THR A O 1
ATOM 1468 N N . LEU A 1 175 ? -2.426 7.263 16.787 1.00 89.31 175 LEU A N 1
ATOM 1469 C CA . LEU A 1 175 ? -3.530 7.972 16.147 1.00 89.31 175 LEU A CA 1
ATOM 1470 C C . LEU A 1 175 ? -4.080 9.038 17.099 1.00 89.31 175 LEU A C 1
ATOM 1472 O O . LEU A 1 175 ? -3.791 9.030 18.294 1.00 89.31 175 LEU A O 1
ATOM 1476 N N . LYS A 1 176 ? -4.960 9.913 16.596 1.00 86.50 176 LYS A N 1
ATOM 1477 C CA . LYS A 1 176 ? -5.689 10.875 17.446 1.00 86.50 176 LYS A CA 1
ATOM 1478 C C . LYS A 1 176 ? -6.496 10.192 18.558 1.00 86.50 176 LYS A C 1
ATOM 1480 O O . LYS A 1 176 ? -6.677 10.766 19.621 1.00 86.50 176 LYS A O 1
ATOM 1485 N N . SER A 1 177 ? -6.961 8.967 18.314 1.00 84.62 177 SER A N 1
ATOM 1486 C CA . SER A 1 177 ? -7.695 8.138 19.277 1.00 84.62 177 SER A CA 1
ATOM 1487 C C . SER A 1 177 ? -6.795 7.386 20.268 1.00 84.62 177 SER A C 1
ATOM 1489 O O . SER A 1 177 ? -7.304 6.597 21.057 1.00 84.62 177 SER A O 1
ATOM 1491 N N . GLY A 1 178 ? -5.473 7.566 20.197 1.00 91.62 178 GLY A N 1
ATOM 1492 C CA . GLY A 1 178 ? -4.494 6.886 21.040 1.00 91.62 178 GLY A CA 1
ATOM 1493 C C . GLY A 1 178 ? -3.595 5.905 20.285 1.00 91.62 178 GLY A C 1
ATOM 1494 O O . GLY A 1 178 ? -3.623 5.792 19.055 1.00 91.62 178 GLY A O 1
ATOM 1495 N N . ASN A 1 179 ? -2.769 5.196 21.051 1.00 94.81 179 ASN A N 1
ATOM 1496 C CA . ASN A 1 179 ? -1.794 4.242 20.533 1.00 94.81 179 ASN A CA 1
ATOM 1497 C C . ASN A 1 179 ? -2.447 2.891 20.238 1.00 94.81 179 ASN A C 1
ATOM 1499 O O . ASN A 1 179 ? -3.131 2.322 21.088 1.00 94.81 179 ASN A O 1
ATOM 1503 N N . ILE A 1 180 ? -2.187 2.344 19.052 1.00 95.12 180 ILE A N 1
ATOM 1504 C CA . ILE A 1 180 ? -2.654 1.014 18.660 1.00 95.12 180 ILE A CA 1
ATOM 1505 C C . ILE A 1 180 ? -1.519 0.185 18.054 1.00 95.12 180 ILE A C 1
ATOM 1507 O O . ILE A 1 180 ? -0.552 0.711 17.512 1.00 95.12 180 ILE A O 1
ATOM 1511 N N . GLN A 1 181 ? -1.667 -1.137 18.131 1.00 96.69 181 GLN A N 1
ATOM 1512 C CA . GLN A 1 181 ? -0.830 -2.106 17.420 1.00 96.69 181 GLN A CA 1
ATOM 1513 C C . GLN A 1 181 ? -1.546 -2.588 16.154 1.00 96.69 181 GLN A C 1
ATOM 1515 O O . GLN A 1 181 ? -2.737 -2.910 16.223 1.00 96.69 181 GLN A O 1
ATOM 1520 N N . ILE A 1 182 ? -0.824 -2.638 15.037 1.00 97.50 182 ILE A N 1
ATOM 1521 C CA . ILE A 1 182 ? -1.279 -3.103 13.720 1.00 97.50 182 ILE A CA 1
ATOM 1522 C C . ILE A 1 182 ? -0.675 -4.469 13.432 1.00 97.50 182 ILE A C 1
ATOM 1524 O O . ILE A 1 182 ? 0.534 -4.626 13.562 1.00 97.50 182 ILE A O 1
ATOM 1528 N N . GLN A 1 183 ? -1.476 -5.429 12.984 1.00 97.50 183 GLN A N 1
ATOM 1529 C CA . GLN A 1 183 ? -1.067 -6.786 12.614 1.00 97.50 183 GLN A CA 1
ATOM 1530 C C . GLN A 1 183 ? -0.341 -6.794 11.250 1.00 97.50 183 GLN A C 1
ATOM 1532 O O . GLN A 1 183 ? -0.805 -7.379 10.272 1.00 97.50 183 GLN A O 1
ATOM 1537 N N . LEU A 1 184 ? 0.792 -6.093 11.157 1.00 98.12 184 LEU A N 1
ATOM 1538 C CA . LEU A 1 184 ? 1.450 -5.714 9.904 1.00 98.12 184 LEU A CA 1
ATOM 1539 C C . LEU A 1 184 ? 1.810 -6.910 9.012 1.00 98.12 184 LEU A C 1
ATOM 1541 O O . LEU A 1 184 ? 1.470 -6.910 7.828 1.00 98.12 184 LEU A O 1
ATOM 1545 N N . ARG A 1 185 ? 2.460 -7.943 9.565 1.00 98.25 185 ARG A N 1
ATOM 1546 C CA . ARG A 1 185 ? 2.801 -9.155 8.798 1.00 98.25 185 ARG A CA 1
ATOM 1547 C C . ARG A 1 185 ? 1.554 -9.856 8.265 1.00 98.25 185 ARG A C 1
ATOM 1549 O O . ARG A 1 185 ? 1.566 -10.321 7.130 1.00 98.25 185 ARG A O 1
ATOM 1556 N N . PHE A 1 186 ? 0.486 -9.910 9.062 1.00 97.88 186 PHE A N 1
ATOM 1557 C CA . PHE A 1 186 ? -0.776 -10.519 8.647 1.00 97.88 186 PHE A CA 1
ATOM 1558 C C . PHE A 1 186 ? -1.393 -9.762 7.465 1.00 97.88 186 PHE A C 1
ATOM 1560 O O . PHE A 1 186 ? -1.744 -10.386 6.469 1.00 97.88 186 PHE A O 1
ATOM 1567 N N . LEU A 1 187 ? -1.444 -8.425 7.525 1.00 98.44 187 LEU A N 1
ATOM 1568 C CA . LEU A 1 187 ? -1.948 -7.604 6.419 1.00 98.44 187 LEU A CA 1
ATOM 1569 C C . LEU A 1 187 ? -1.147 -7.822 5.124 1.00 98.44 187 LEU A C 1
ATOM 1571 O O . LEU A 1 187 ? -1.739 -8.027 4.066 1.00 98.44 187 LEU A O 1
ATOM 1575 N N . GLY A 1 188 ? 0.187 -7.844 5.215 1.00 97.94 188 GLY A N 1
ATOM 1576 C CA . GLY A 1 188 ? 1.059 -8.148 4.074 1.00 97.94 188 GLY A CA 1
ATOM 1577 C C . GLY A 1 188 ? 0.839 -9.551 3.503 1.00 97.94 188 GLY A C 1
ATOM 1578 O O . GLY A 1 188 ? 0.789 -9.723 2.287 1.00 97.94 188 GLY A O 1
ATOM 1579 N N . ALA A 1 189 ? 0.662 -10.553 4.369 1.00 97.62 189 ALA A N 1
ATOM 1580 C CA . ALA A 1 189 ? 0.429 -11.933 3.954 1.00 97.62 189 ALA A CA 1
ATOM 1581 C C . ALA A 1 189 ? -0.916 -12.103 3.230 1.00 97.62 189 ALA A C 1
ATOM 1583 O O . ALA A 1 189 ? -0.967 -12.786 2.210 1.00 97.62 189 ALA A O 1
ATOM 1584 N N . ILE A 1 190 ? -1.980 -11.457 3.720 1.00 97.75 190 ILE A N 1
ATOM 1585 C CA . ILE A 1 190 ? -3.306 -11.501 3.091 1.00 97.75 190 ILE A CA 1
ATOM 1586 C C . ILE A 1 190 ? -3.284 -10.861 1.704 1.00 97.75 190 ILE A C 1
ATOM 1588 O O . ILE A 1 190 ? -3.785 -11.471 0.764 1.00 97.75 190 ILE A O 1
ATOM 1592 N N . LEU A 1 191 ? -2.670 -9.680 1.556 1.00 97.56 191 LEU A N 1
ATOM 1593 C CA . LEU A 1 191 ? -2.543 -9.037 0.246 1.00 97.56 191 LEU A CA 1
ATOM 1594 C C . LEU A 1 191 ? -1.768 -9.925 -0.734 1.00 97.56 191 LEU A C 1
ATOM 1596 O O . LEU A 1 191 ? -2.249 -10.186 -1.830 1.00 97.56 191 LEU A O 1
ATOM 1600 N N . ARG A 1 192 ? -0.601 -10.437 -0.322 1.00 95.81 192 ARG A N 1
ATOM 1601 C CA . ARG A 1 192 ? 0.226 -11.321 -1.156 1.00 95.81 192 ARG A CA 1
ATOM 1602 C C . ARG A 1 192 ? -0.530 -12.571 -1.605 1.00 95.81 192 ARG A C 1
ATOM 1604 O O . ARG A 1 192 ? -0.425 -12.965 -2.764 1.00 95.81 192 ARG A O 1
ATOM 1611 N N . LEU A 1 193 ? -1.259 -13.209 -0.689 1.00 95.56 193 LEU A N 1
ATOM 1612 C CA . LEU A 1 193 ? -2.041 -14.404 -0.995 1.00 95.56 193 LEU A CA 1
ATOM 1613 C C . LEU A 1 193 ? -3.165 -14.085 -1.985 1.00 95.56 193 LEU A C 1
ATOM 1615 O O . LEU A 1 193 ? -3.301 -14.786 -2.982 1.00 95.56 193 LEU A O 1
ATOM 1619 N N . ALA A 1 194 ? -3.929 -13.021 -1.736 1.00 94.19 194 ALA A N 1
ATOM 1620 C CA . ALA A 1 194 ? -5.040 -12.627 -2.594 1.00 94.19 194 ALA A CA 1
ATOM 1621 C C . ALA A 1 194 ? -4.583 -12.239 -4.009 1.00 94.19 194 ALA A C 1
ATOM 1623 O O . ALA A 1 194 ? -5.175 -12.696 -4.982 1.00 94.19 194 ALA A O 1
ATOM 1624 N N . ASP A 1 195 ? -3.501 -11.468 -4.128 1.00 92.75 195 ASP A N 1
ATOM 1625 C CA . ASP A 1 195 ? -2.911 -11.100 -5.420 1.00 92.75 195 ASP A CA 1
ATOM 1626 C C . ASP A 1 195 ? -2.405 -12.332 -6.193 1.00 92.75 195 ASP A C 1
ATOM 1628 O O . ASP A 1 195 ? -2.668 -12.492 -7.385 1.00 92.75 195 ASP A O 1
ATOM 1632 N N . SER A 1 196 ? -1.780 -13.283 -5.489 1.00 90.94 196 SER A N 1
ATOM 1633 C CA . SER A 1 196 ? -1.346 -14.552 -6.090 1.00 90.94 196 SER A CA 1
ATOM 1634 C C . SER A 1 196 ? -2.520 -15.417 -6.569 1.00 90.94 196 SER A C 1
ATOM 1636 O O . SER A 1 196 ? -2.376 -16.162 -7.536 1.00 90.94 196 SER A O 1
ATOM 1638 N N . MET A 1 197 ? -3.679 -15.340 -5.907 1.00 89.62 197 MET A N 1
ATOM 1639 C CA . MET A 1 197 ? -4.890 -16.074 -6.294 1.00 89.62 197 MET A CA 1
ATOM 1640 C C . MET A 1 197 ? -5.598 -15.463 -7.505 1.00 89.62 197 MET A C 1
ATOM 1642 O O . MET A 1 197 ? -6.207 -16.203 -8.276 1.00 89.62 197 MET A O 1
ATOM 1646 N N . ASP A 1 198 ? -5.480 -14.150 -7.722 1.00 85.25 198 ASP A N 1
ATOM 1647 C CA . ASP A 1 198 ? -6.066 -13.487 -8.896 1.00 85.25 198 ASP A CA 1
ATOM 1648 C C . ASP A 1 198 ? -5.393 -13.920 -10.218 1.00 85.25 198 ASP A C 1
ATOM 1650 O O . ASP A 1 198 ? -5.893 -13.630 -11.298 1.00 85.25 198 ASP A O 1
ATOM 1654 N N . ILE A 1 199 ? -4.296 -14.690 -10.165 1.00 68.81 199 ILE A N 1
ATOM 1655 C CA . ILE A 1 199 ? -3.612 -15.286 -11.330 1.00 68.81 199 ILE A CA 1
ATOM 1656 C C . ILE A 1 199 ? -4.463 -16.392 -12.016 1.00 68.81 199 ILE A C 1
ATOM 1658 O O . ILE A 1 199 ? -4.126 -16.848 -13.110 1.00 68.81 199 ILE A O 1
ATOM 1662 N N . ALA A 1 200 ? -5.587 -16.825 -11.432 1.00 53.25 200 ALA A N 1
ATOM 1663 C CA . ALA A 1 200 ? -6.380 -17.951 -11.932 1.00 53.25 200 ALA A CA 1
ATOM 1664 C C . ALA A 1 200 ? -7.219 -17.642 -13.198 1.00 53.25 200 ALA A C 1
ATOM 1666 O O . ALA A 1 200 ? -8.159 -16.858 -13.148 1.00 53.25 200 ALA A O 1
ATOM 1667 N N . TYR A 1 201 ? -6.899 -18.342 -14.301 1.00 45.16 201 TYR A N 1
ATOM 1668 C CA . TYR A 1 201 ? -7.647 -18.654 -15.550 1.00 45.16 201 TYR A CA 1
ATOM 1669 C C . TYR A 1 201 ? -8.359 -17.533 -16.351 1.00 45.16 201 TYR A C 1
ATOM 1671 O O . TYR A 1 201 ? -8.420 -17.632 -17.572 1.00 45.16 201 TYR A O 1
ATOM 1679 N N . GLY A 1 202 ? -8.856 -16.457 -15.736 1.00 50.09 202 GLY A N 1
ATOM 1680 C CA . GLY A 1 202 ? -9.581 -15.365 -16.406 1.00 50.09 202 GLY A CA 1
ATOM 1681 C C . GLY A 1 202 ? -8.701 -14.295 -17.064 1.00 50.09 202 GLY A C 1
ATOM 1682 O O . GLY A 1 202 ? -9.224 -13.417 -17.738 1.00 50.09 202 GLY A O 1
ATOM 1683 N N . ARG A 1 203 ? -7.374 -14.362 -16.880 1.00 52.06 203 ARG A N 1
ATOM 1684 C CA . ARG A 1 203 ? -6.393 -13.362 -17.358 1.00 52.06 203 ARG A CA 1
ATOM 1685 C C . ARG A 1 203 ? -5.899 -13.576 -18.794 1.00 52.06 203 ARG A C 1
ATOM 1687 O O . ARG A 1 203 ? -5.065 -12.813 -19.277 1.00 52.06 203 ARG A O 1
ATOM 1694 N N . VAL A 1 204 ? -6.344 -14.638 -19.465 1.00 48.69 204 VAL A N 1
ATOM 1695 C CA . VAL A 1 204 ? -5.979 -14.905 -20.860 1.00 48.69 204 VAL A CA 1
ATOM 1696 C C . VAL A 1 204 ? -7.172 -14.514 -21.728 1.00 48.69 204 VAL A C 1
ATOM 1698 O O . VAL A 1 204 ? -8.164 -15.243 -21.704 1.00 48.69 204 VAL A O 1
ATOM 1701 N N . PRO A 1 205 ? -7.113 -13.416 -22.507 1.00 52.78 205 PRO A N 1
ATOM 1702 C CA . PRO A 1 205 ? -8.071 -13.210 -23.585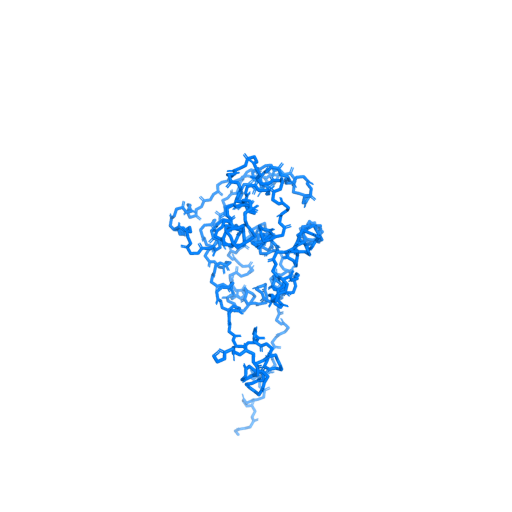 1.00 52.78 205 PRO A CA 1
ATOM 1703 C C . PRO A 1 205 ? -7.868 -14.343 -24.588 1.00 52.78 205 PRO A C 1
ATOM 1705 O O . PRO A 1 205 ? -6.966 -14.309 -25.428 1.00 52.78 205 PRO A O 1
ATOM 1708 N N . ILE A 1 206 ? -8.674 -15.398 -24.461 1.00 52.69 206 ILE A N 1
ATOM 1709 C CA . ILE A 1 206 ? -8.628 -16.569 -25.342 1.00 52.69 206 ILE A CA 1
ATOM 1710 C C . ILE A 1 206 ? -8.806 -16.114 -26.797 1.00 52.69 206 ILE A C 1
ATOM 1712 O O . ILE A 1 206 ? -8.189 -16.684 -27.696 1.00 52.69 206 ILE A O 1
ATOM 1716 N N . GLU A 1 207 ? -9.554 -15.029 -27.035 1.00 55.53 207 GLU A N 1
ATOM 1717 C CA . GLU A 1 207 ? -9.673 -14.401 -28.351 1.00 55.53 207 GLU A CA 1
ATOM 1718 C C . GLU A 1 207 ? -8.349 -13.885 -28.943 1.00 55.53 207 GLU A C 1
ATOM 1720 O O . GLU A 1 207 ? -8.227 -13.846 -30.165 1.00 55.53 207 GLU A O 1
ATOM 1725 N N . HIS A 1 208 ? -7.354 -13.513 -28.129 1.00 50.69 208 HIS A N 1
ATOM 1726 C CA . HIS A 1 208 ? -6.025 -13.084 -28.599 1.00 50.69 208 HIS A CA 1
ATOM 1727 C C . HIS A 1 208 ? -5.056 -14.265 -28.760 1.00 50.69 208 HIS A C 1
ATOM 1729 O O . HIS A 1 208 ? -4.064 -14.159 -29.475 1.00 50.69 208 HIS A O 1
ATOM 1735 N N . PHE A 1 209 ? -5.367 -15.418 -28.160 1.00 50.41 209 PHE A N 1
ATOM 1736 C CA . PHE A 1 209 ? -4.653 -16.684 -28.347 1.00 50.41 209 PHE A CA 1
ATOM 1737 C C . PHE A 1 209 ? -5.341 -17.578 -29.388 1.00 50.41 209 PHE A C 1
ATOM 1739 O O . PHE A 1 209 ? -5.424 -18.801 -29.249 1.00 50.41 209 PHE A O 1
ATOM 1746 N N . ARG A 1 210 ? -5.814 -16.991 -30.494 1.00 55.66 210 ARG A N 1
ATOM 1747 C CA . ARG A 1 210 ? -6.168 -17.783 -31.676 1.00 55.66 210 ARG A CA 1
ATOM 1748 C C . ARG A 1 210 ? -4.877 -18.318 -32.281 1.00 55.66 210 ARG A C 1
ATOM 1750 O O . ARG A 1 210 ? -4.186 -17.629 -33.019 1.00 55.66 210 ARG A O 1
ATOM 1757 N N . TRP A 1 211 ? -4.578 -19.585 -32.007 1.00 53.81 211 TRP A N 1
ATOM 1758 C CA . TRP A 1 211 ? -3.425 -20.312 -32.561 1.00 53.81 211 TRP A CA 1
ATOM 1759 C C . TRP A 1 211 ? -3.262 -20.161 -34.089 1.00 53.81 211 TRP A C 1
ATOM 1761 O O . TRP A 1 211 ? -2.153 -20.235 -34.610 1.00 53.81 211 TRP A O 1
ATOM 1771 N N . LYS A 1 212 ? -4.363 -19.891 -34.804 1.00 53.56 212 LYS A N 1
ATOM 1772 C CA . LYS A 1 212 ? -4.394 -19.633 -36.251 1.00 53.56 212 LYS A CA 1
ATOM 1773 C C . LYS A 1 212 ? -3.670 -18.347 -36.679 1.00 53.56 212 LYS A C 1
ATOM 1775 O O . LYS A 1 212 ? -3.217 -18.284 -37.818 1.00 53.56 212 LYS A O 1
ATOM 1780 N N . ASP A 1 213 ? -3.524 -17.364 -35.792 1.00 54.28 213 ASP A N 1
ATOM 1781 C CA . ASP A 1 213 ? -2.860 -16.084 -36.079 1.00 54.28 213 ASP A CA 1
ATOM 1782 C C . ASP A 1 213 ? -1.364 -16.096 -35.701 1.00 54.28 213 ASP A C 1
ATOM 1784 O O . ASP A 1 213 ? -0.586 -15.283 -36.199 1.00 54.28 213 ASP A O 1
ATOM 1788 N N . ILE A 1 214 ? -0.940 -17.068 -34.884 1.00 54.59 214 ILE A N 1
ATOM 1789 C CA . ILE A 1 214 ? 0.447 -17.236 -34.417 1.00 54.59 214 ILE A CA 1
ATOM 1790 C C . ILE A 1 214 ? 1.327 -17.881 -35.506 1.00 54.59 214 ILE A C 1
ATOM 1792 O O . ILE A 1 214 ? 2.483 -17.507 -35.676 1.00 54.59 214 ILE A O 1
ATOM 1796 N N . ALA A 1 215 ? 0.770 -18.772 -36.332 1.00 47.00 215 ALA A N 1
ATOM 1797 C CA . ALA A 1 215 ? 1.523 -19.515 -37.353 1.00 47.00 215 ALA A CA 1
ATOM 1798 C C . ALA A 1 215 ? 1.923 -18.705 -38.610 1.00 47.00 215 ALA A C 1
ATOM 1800 O O . ALA A 1 215 ? 2.530 -19.257 -39.526 1.00 47.00 215 ALA A O 1
ATOM 1801 N N . ARG A 1 216 ? 1.577 -17.412 -38.706 1.00 47.12 216 ARG A N 1
ATOM 1802 C CA . ARG A 1 216 ? 1.836 -16.583 -39.904 1.00 47.12 216 ARG A CA 1
ATOM 1803 C C . ARG A 1 216 ? 3.015 -15.614 -39.787 1.00 47.12 216 ARG A C 1
ATOM 1805 O O . ARG A 1 216 ? 3.270 -14.890 -40.746 1.00 47.12 216 ARG A O 1
ATOM 1812 N N . LYS A 1 217 ? 3.721 -15.567 -38.652 1.00 45.22 217 LYS A N 1
ATOM 1813 C CA . LYS A 1 217 ? 4.755 -14.545 -38.392 1.00 45.22 217 LYS A CA 1
ATOM 1814 C C . LYS A 1 217 ? 6.096 -15.071 -37.873 1.00 45.22 217 LYS A C 1
ATOM 1816 O O . LYS A 1 217 ? 6.852 -14.290 -37.306 1.00 45.22 217 LYS A O 1
ATOM 1821 N N . GLU A 1 218 ? 6.433 -16.336 -38.104 1.00 37.22 218 GLU A N 1
ATOM 1822 C CA . GLU A 1 218 ? 7.831 -16.762 -37.967 1.00 37.22 218 GLU A CA 1
ATOM 1823 C C . GLU A 1 218 ? 8.495 -16.778 -39.352 1.00 37.22 218 GLU A C 1
ATOM 1825 O O . GLU A 1 218 ? 7.987 -17.451 -40.257 1.00 37.22 218 GLU A O 1
ATOM 1830 N N . PRO A 1 219 ? 9.569 -15.997 -39.575 1.00 47.00 219 PRO A N 1
ATOM 1831 C CA . PRO A 1 219 ? 10.346 -16.109 -40.800 1.00 47.00 219 PRO A CA 1
ATOM 1832 C C . PRO A 1 219 ? 10.986 -17.502 -40.855 1.00 47.00 219 PRO A C 1
ATOM 1834 O O . PRO A 1 219 ? 11.541 -17.969 -39.862 1.00 47.00 219 PRO A O 1
ATOM 1837 N N . LYS A 1 220 ? 10.864 -18.158 -42.014 1.00 43.47 220 LYS A N 1
ATOM 1838 C CA . LYS A 1 220 ? 11.653 -19.350 -42.349 1.00 43.47 220 LYS A CA 1
ATOM 1839 C C . LYS A 1 220 ? 13.132 -19.008 -42.456 1.00 43.47 220 LYS A C 1
ATOM 1841 O O . LYS A 1 220 ? 13.425 -17.893 -42.944 1.00 43.47 220 LYS A O 1
#

Foldseek 3Di:
DPPPPPPPPPPDPLDQLCNLADPVLVVLLVLLLVLLQVQQVQLCVQCVPQPDSGLVLLVQLSVLLSVVDDPCCSHPVDDNLLSSLLSSLSSQLQSLSRHDVVVCVVPDDADPDSVSNSVVSVVCRLVSSLVCCLVPVVSSVNDDSVSSNLSSLLSNLLDPVDDLPVDDQWDWDQDPVGIDIHRSSVSSVSSNVSSVVSPPDPSDPVVVVPVVVVVPPDDD

Sequence (220 aa):
MEKILTNIFRLPLHYTIQTCLPTSYKNKLKNIKRHASFILRNSIKFFEYYVDHDIEHAERVIHIINQLLTEEIKRKRLKPYEIYLLLAATYCHDIGMGINPEELVVFHNIPKKLEDLRAFIRKNHPISGALYIRKNFKRFNIESYPEAEIISKIVEAHSRSFGINKLPERWPITLKSGNIQIQLRFLGAILRLADSMDIAYGRVPIEHFRWKDIARKEPK